Protei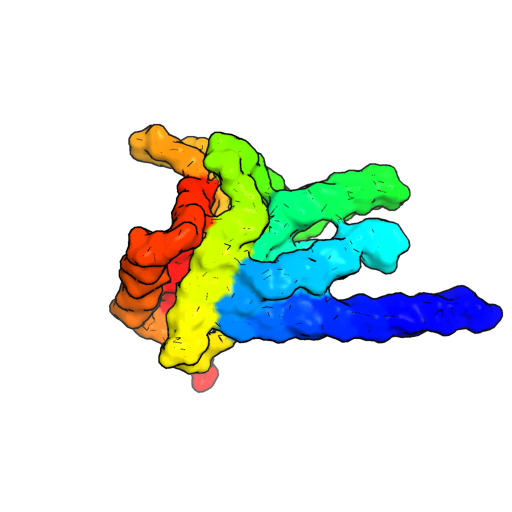n AF-A0A9Q7UXG2-F1 (afdb_monomer_lite)

Secondary structure (DSSP, 8-state):
-HHHHHHHHHHHHHHHHHHHHHHHHHHT-HHHHHHHHHHHT-TTT--STTTTHHHHTT-HHHHHHHHHHHHHHH------TTHHHHHHHHHHHHHHT--HHHHHHHHHHHHHHHHHTT----STTPEEEEESS-TTS---EEEEEEEESS-HHHHHHHHHHHHHHHHHSSS---TTEEEEEEE------

Organism: NCBI:txid164546

pLDDT: mean 85.29, std 15.52, range [35.12, 98.38]

Foldseek 3Di:
DVVVVVVVVLVVVLVVLLVVLQVCLQLQVLLVSVVSVLVNLPVVRHLLPCLLSCVSRLVLLSSLVSVVVNCVPVVDPDDPPCNVLSVLLVVLCVQQVHHSNLVNVLSSLLSVLCVVVVGTQNSPDWDKAWACQDPVRDRTAIETEGEDQDDQVVQVVSLVSSVVPSVPDPRPNRPRYDYGYDHDPPPPD

Sequence (189 aa):
MYYVRNIERLNEWETHVMTLCTVLINFGKFSESLEPFTRLIDPTRTLGSHLSVGVANGGYKRYVAALDQCQKAMAMDIHPVNEGQIRAVADIMDANGDTDEDIARAMDFAGDILREHGYLYLGVQHKVNPVREPVDGGHPYFGMRIAVAVSEDEAFEMTCDYAERLAQSKVKIPSSLVLSFEPGSVHAE

Structure (mmCIF, N/CA/C/O backbone):
data_AF-A0A9Q7UXG2-F1
#
_entry.id   AF-A0A9Q7UXG2-F1
#
loop_
_atom_site.group_PDB
_atom_site.id
_atom_site.type_symbol
_atom_site.label_atom_id
_atom_site.label_alt_id
_atom_site.label_comp_id
_atom_site.label_asym_id
_atom_site.label_entity_id
_atom_site.label_seq_id
_atom_site.pdbx_PDB_ins_code
_atom_site.Cartn_x
_atom_site.Cartn_y
_atom_site.Cartn_z
_atom_site.occupancy
_atom_site.B_iso_or_equiv
_atom_site.auth_seq_id
_atom_site.auth_comp_id
_atom_site.auth_asym_id
_atom_site.auth_atom_id
_atom_site.pdbx_PDB_model_num
ATOM 1 N N . MET A 1 1 ? 10.284 -22.475 -35.989 1.00 45.22 1 MET A N 1
ATOM 2 C CA . MET A 1 1 ? 9.356 -22.987 -34.951 1.00 45.22 1 MET A CA 1
ATOM 3 C C . MET A 1 1 ? 9.945 -22.955 -33.521 1.00 45.22 1 MET A C 1
ATOM 5 O O . MET A 1 1 ? 9.377 -23.567 -32.633 1.00 45.22 1 MET A O 1
ATOM 9 N N . TYR A 1 2 ? 11.040 -22.218 -33.260 1.00 37.72 2 TYR A N 1
ATOM 10 C CA . TYR A 1 2 ? 11.572 -21.991 -31.898 1.00 37.72 2 TYR A CA 1
ATOM 11 C C . TYR A 1 2 ? 10.975 -20.744 -31.219 1.00 37.72 2 TYR A C 1
ATOM 13 O O . TYR A 1 2 ? 10.788 -20.734 -30.009 1.00 37.72 2 TYR A O 1
ATOM 21 N N . TYR A 1 3 ? 10.610 -19.723 -32.002 1.00 37.66 3 TYR A N 1
ATOM 22 C CA . TYR A 1 3 ? 10.021 -18.480 -31.491 1.00 37.66 3 TYR A CA 1
ATOM 23 C C . TYR A 1 3 ? 8.628 -18.670 -30.868 1.00 37.66 3 TYR A C 1
ATOM 25 O O . TYR A 1 3 ? 8.361 -18.107 -29.816 1.00 37.66 3 TYR A O 1
ATOM 33 N N . VAL A 1 4 ? 7.771 -19.511 -31.458 1.00 41.22 4 VAL A N 1
ATOM 34 C CA . VAL A 1 4 ? 6.394 -19.734 -30.969 1.00 41.22 4 VAL A CA 1
ATOM 35 C C . VAL A 1 4 ? 6.385 -20.466 -29.621 1.00 41.22 4 VAL A C 1
ATOM 37 O O . VAL A 1 4 ? 5.732 -20.013 -28.692 1.00 41.22 4 VAL A O 1
ATOM 40 N N . ARG A 1 5 ? 7.214 -21.510 -29.462 1.00 36.03 5 ARG A N 1
ATOM 41 C CA . ARG A 1 5 ? 7.352 -22.232 -28.182 1.00 36.03 5 ARG A CA 1
ATOM 42 C C . ARG A 1 5 ? 7.918 -21.364 -27.056 1.00 36.03 5 ARG A C 1
ATOM 44 O O . ARG A 1 5 ? 7.575 -21.576 -25.900 1.00 36.03 5 ARG A O 1
ATOM 51 N N . ASN A 1 6 ? 8.793 -20.407 -27.375 1.00 48.19 6 ASN A N 1
ATOM 52 C CA . ASN A 1 6 ? 9.311 -19.471 -26.376 1.00 48.19 6 ASN A CA 1
ATOM 53 C C . ASN A 1 6 ? 8.240 -18.469 -25.929 1.00 48.19 6 ASN A C 1
ATOM 55 O O . ASN A 1 6 ? 8.169 -18.191 -24.740 1.00 48.19 6 ASN A O 1
ATOM 59 N N . ILE A 1 7 ? 7.394 -17.981 -26.841 1.00 54.97 7 ILE A N 1
ATOM 60 C CA . ILE A 1 7 ? 6.270 -17.091 -26.503 1.00 54.97 7 ILE A CA 1
ATOM 61 C C . ILE A 1 7 ? 5.231 -17.832 -25.648 1.00 54.97 7 ILE A C 1
ATOM 63 O O . ILE A 1 7 ? 4.813 -17.319 -24.618 1.00 54.97 7 ILE A O 1
ATOM 67 N N . GLU A 1 8 ? 4.876 -19.068 -26.005 1.00 53.91 8 GLU A N 1
ATOM 68 C CA . GLU A 1 8 ? 3.944 -19.893 -25.219 1.00 53.91 8 GLU A CA 1
ATOM 69 C C . GLU A 1 8 ? 4.480 -20.193 -23.807 1.00 53.91 8 GLU A C 1
ATOM 71 O O . GLU A 1 8 ? 3.749 -20.074 -22.827 1.00 53.91 8 GLU A O 1
ATOM 76 N N . ARG A 1 9 ? 5.778 -20.503 -23.670 1.00 55.88 9 ARG A N 1
ATOM 77 C CA . ARG A 1 9 ? 6.398 -20.775 -22.362 1.00 55.88 9 ARG A CA 1
ATOM 78 C C . ARG A 1 9 ? 6.575 -19.520 -21.503 1.00 55.88 9 ARG A C 1
ATOM 80 O O . ARG A 1 9 ? 6.511 -19.614 -20.278 1.00 55.88 9 ARG A O 1
ATOM 87 N N . LEU A 1 10 ? 6.833 -18.366 -22.126 1.00 57.94 10 LEU A N 1
ATOM 88 C CA . LEU A 1 10 ? 6.844 -17.072 -21.437 1.00 57.94 10 LEU A CA 1
ATOM 89 C C . LEU A 1 10 ? 5.442 -16.754 -20.905 1.00 57.94 10 LEU A C 1
ATOM 91 O O . LEU A 1 10 ? 5.317 -16.468 -19.719 1.00 57.94 10 LEU A O 1
ATOM 95 N N . ASN A 1 11 ? 4.397 -16.980 -21.709 1.00 68.69 11 ASN A N 1
ATOM 96 C CA . ASN A 1 11 ? 3.006 -16.799 -21.289 1.00 68.69 11 ASN A CA 1
ATOM 97 C C . ASN A 1 11 ? 2.611 -17.706 -20.107 1.00 68.69 11 ASN A C 1
ATOM 99 O O . ASN A 1 11 ? 1.967 -17.241 -19.168 1.00 68.69 11 ASN A O 1
ATOM 103 N N . GLU A 1 12 ? 2.995 -18.989 -20.104 1.00 79.00 12 GLU A N 1
ATOM 104 C CA . GLU A 1 12 ? 2.696 -19.898 -18.981 1.00 79.00 12 GLU A CA 1
ATOM 105 C C . GLU A 1 12 ? 3.427 -19.495 -17.694 1.00 79.00 12 GLU A C 1
ATOM 107 O O . GLU A 1 12 ? 2.847 -19.516 -16.608 1.00 79.00 12 GLU A O 1
ATOM 112 N N . TRP A 1 13 ? 4.707 -19.126 -17.789 1.00 82.94 13 TRP A N 1
ATOM 113 C CA . TRP A 1 13 ? 5.474 -18.675 -16.629 1.00 82.94 13 TRP A CA 1
ATOM 114 C C . TRP A 1 13 ? 4.910 -17.371 -16.051 1.00 82.94 13 TRP A C 1
ATOM 116 O O . TRP A 1 13 ? 4.683 -17.300 -14.843 1.00 82.94 13 TRP A O 1
ATOM 126 N N . GLU A 1 14 ? 4.635 -16.376 -16.897 1.00 82.12 14 GLU A N 1
ATOM 127 C CA . GLU A 1 14 ? 4.015 -15.107 -16.495 1.00 82.12 14 GLU A CA 1
ATOM 128 C C . GLU A 1 14 ? 2.667 -15.347 -15.821 1.00 82.12 14 GLU A C 1
ATOM 130 O O . GLU A 1 14 ? 2.420 -14.819 -14.739 1.00 82.12 14 GLU A O 1
ATOM 135 N N . THR A 1 15 ? 1.839 -16.224 -16.396 1.00 83.44 15 THR A N 1
ATOM 136 C CA . THR A 1 15 ? 0.543 -16.602 -15.820 1.00 83.44 15 THR A CA 1
ATOM 137 C C . THR A 1 15 ? 0.700 -17.198 -14.422 1.00 83.44 15 THR A C 1
ATOM 139 O O . THR A 1 15 ? -0.023 -16.805 -13.505 1.00 83.44 15 THR A O 1
ATOM 142 N N . HIS A 1 16 ? 1.663 -18.101 -14.209 1.00 87.94 16 HIS A N 1
ATOM 143 C CA . HIS A 1 16 ? 1.901 -18.689 -12.888 1.00 87.94 16 HIS A CA 1
ATOM 144 C C . HIS A 1 16 ? 2.404 -17.668 -11.864 1.00 87.94 16 HIS A C 1
ATOM 146 O O . HIS A 1 16 ? 1.930 -17.662 -10.728 1.00 87.94 16 HIS A O 1
ATOM 152 N N . VAL A 1 17 ? 3.348 -16.799 -12.240 1.00 89.44 17 VAL A N 1
ATOM 153 C CA . VAL A 1 17 ? 3.878 -15.781 -11.318 1.00 89.44 17 VAL A CA 1
ATOM 154 C C . VAL A 1 17 ? 2.811 -14.733 -10.999 1.00 89.44 17 VAL A C 1
ATOM 156 O O . VAL A 1 17 ? 2.684 -14.333 -9.844 1.00 89.44 17 VAL A O 1
ATOM 159 N N . MET A 1 18 ? 2.000 -14.345 -11.984 1.00 88.06 18 MET A N 1
ATOM 160 C CA . MET A 1 18 ? 0.858 -13.450 -11.804 1.00 88.06 18 MET A CA 1
ATOM 161 C C . MET A 1 18 ? -0.159 -14.061 -10.854 1.00 88.06 18 MET A C 1
ATOM 163 O O . MET A 1 18 ? -0.530 -13.422 -9.879 1.00 88.06 18 MET A O 1
ATOM 167 N N . THR A 1 19 ? -0.531 -15.321 -11.081 1.00 90.19 19 THR A N 1
ATOM 168 C CA . THR A 1 19 ? -1.460 -16.048 -10.210 1.00 90.19 19 THR A CA 1
ATOM 169 C C . THR A 1 19 ? -0.934 -16.101 -8.781 1.00 90.19 19 THR A C 1
ATOM 171 O O . THR A 1 19 ? -1.676 -15.791 -7.856 1.00 90.19 19 THR A O 1
ATOM 174 N N . LEU A 1 20 ? 0.348 -16.424 -8.580 1.00 93.12 20 LEU A N 1
ATOM 175 C CA . LEU A 1 20 ? 0.958 -16.423 -7.250 1.00 93.12 20 LEU A CA 1
ATOM 176 C C . LEU A 1 20 ? 0.895 -15.035 -6.598 1.00 93.12 20 LEU A C 1
ATOM 178 O O . LEU A 1 20 ? 0.485 -14.923 -5.446 1.00 93.12 20 LEU A O 1
ATOM 182 N N . CYS A 1 21 ? 1.267 -13.986 -7.336 1.00 91.94 21 CYS A N 1
ATOM 183 C CA . CYS A 1 21 ? 1.229 -12.610 -6.849 1.00 91.94 21 CYS A CA 1
ATOM 184 C C . CYS A 1 21 ? -0.192 -12.203 -6.433 1.00 91.94 21 CYS A C 1
ATOM 186 O O . CYS A 1 21 ? -0.409 -11.763 -5.308 1.00 91.94 21 CYS A O 1
ATOM 188 N N . THR A 1 22 ? -1.175 -12.430 -7.307 1.00 90.44 22 THR A N 1
ATOM 189 C CA . THR A 1 22 ? -2.587 -12.134 -7.053 1.00 90.44 22 THR A CA 1
ATOM 190 C C . THR A 1 22 ? -3.136 -12.942 -5.884 1.00 90.44 22 THR A C 1
ATOM 192 O O . THR A 1 22 ? -3.862 -12.396 -5.066 1.00 90.44 22 THR A O 1
ATOM 195 N N . VAL A 1 23 ? -2.783 -14.222 -5.756 1.00 92.94 23 VAL A N 1
ATOM 196 C CA . VAL A 1 23 ? -3.219 -15.054 -4.627 1.00 92.94 23 VAL A CA 1
ATOM 197 C C . VAL A 1 23 ? -2.662 -14.514 -3.313 1.00 92.94 23 VAL A C 1
ATOM 199 O O . VAL A 1 23 ? -3.424 -14.353 -2.365 1.00 92.94 23 VAL A O 1
ATOM 202 N N . LEU A 1 24 ? -1.371 -14.179 -3.254 1.00 95.75 24 LEU A N 1
ATOM 203 C CA . LEU A 1 24 ? -0.764 -13.588 -2.058 1.00 95.75 24 LEU A CA 1
ATOM 204 C C . LEU A 1 24 ? -1.436 -12.260 -1.689 1.00 95.75 24 LEU A C 1
ATOM 206 O O . LEU A 1 24 ? -1.812 -12.071 -0.535 1.00 95.75 24 LEU A O 1
ATOM 210 N N . ILE A 1 25 ? -1.670 -11.389 -2.673 1.00 93.38 25 ILE A N 1
ATOM 211 C CA . ILE A 1 25 ? -2.406 -10.130 -2.490 1.00 93.38 25 ILE A CA 1
ATOM 212 C C . ILE A 1 25 ? -3.817 -10.392 -1.963 1.00 93.38 25 ILE A C 1
ATOM 214 O O . ILE A 1 25 ? -4.213 -9.785 -0.973 1.00 93.38 25 ILE A O 1
ATOM 218 N N . ASN A 1 26 ? -4.547 -11.338 -2.556 1.00 92.88 26 ASN A N 1
ATOM 219 C CA . ASN A 1 26 ? -5.912 -11.665 -2.149 1.00 92.88 26 ASN A CA 1
ATOM 220 C C . ASN A 1 26 ? -5.988 -12.205 -0.730 1.00 92.88 26 ASN A C 1
ATOM 222 O O . ASN A 1 26 ? -6.921 -11.890 0.009 1.00 92.88 26 ASN A O 1
ATOM 226 N N . PHE A 1 27 ? -4.987 -12.987 -0.338 1.00 94.88 27 PHE A N 1
ATOM 227 C CA . PHE A 1 27 ? -4.864 -13.434 1.032 1.00 94.88 27 PHE A CA 1
ATOM 228 C C . PHE A 1 27 ? -4.412 -12.328 1.975 1.00 94.88 27 PHE A C 1
ATOM 230 O O . PHE A 1 27 ? -4.491 -12.577 3.163 1.00 94.88 27 PHE A O 1
ATOM 237 N N . GLY A 1 28 ? -3.979 -11.150 1.513 1.00 94.25 28 GLY A N 1
ATOM 238 C CA . GLY A 1 28 ? -3.452 -10.059 2.340 1.00 94.25 28 GLY A C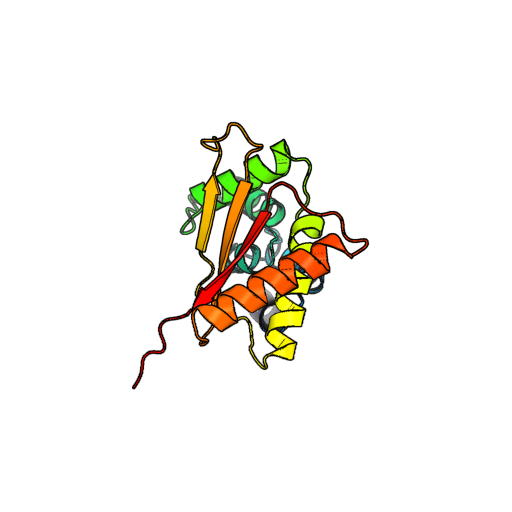A 1
ATOM 239 C C . GLY A 1 28 ? -2.002 -10.282 2.786 1.00 94.25 28 GLY A C 1
ATOM 240 O O . GLY A 1 28 ? -1.626 -9.897 3.891 1.00 94.25 28 GLY A O 1
ATOM 241 N N . LYS A 1 29 ? -1.217 -11.021 1.998 1.00 96.81 29 LYS A N 1
ATOM 242 C CA . LYS A 1 29 ? 0.220 -11.274 2.190 1.00 96.81 29 LYS A CA 1
ATOM 243 C C . LYS A 1 29 ? 1.006 -10.357 1.256 1.00 96.81 29 LYS A C 1
ATOM 245 O O . LYS A 1 29 ? 1.597 -10.790 0.265 1.00 96.81 29 LYS A O 1
ATOM 250 N N . PHE A 1 30 ? 0.931 -9.062 1.531 1.00 96.00 30 PHE A N 1
ATOM 251 C CA . PHE A 1 30 ? 1.415 -8.014 0.642 1.00 96.00 30 PHE A CA 1
ATOM 252 C C . PHE A 1 30 ? 2.937 -8.035 0.535 1.00 96.00 30 PHE A C 1
ATOM 254 O O . PHE A 1 30 ? 3.454 -8.020 -0.584 1.00 96.00 30 PHE A O 1
ATOM 261 N N . SER A 1 31 ? 3.657 -8.170 1.654 1.00 97.44 31 SER A N 1
ATOM 262 C CA . SER A 1 31 ? 5.126 -8.225 1.619 1.00 97.44 31 SER A CA 1
ATOM 263 C C . SER A 1 31 ? 5.648 -9.442 0.852 1.00 97.44 31 SER A C 1
ATOM 265 O O . SER A 1 31 ? 6.552 -9.310 0.027 1.00 97.44 31 SER A O 1
ATOM 267 N N . GLU A 1 32 ? 5.029 -10.611 1.035 1.00 97.38 32 GLU A N 1
ATOM 268 C CA . GLU A 1 32 ? 5.372 -11.835 0.299 1.00 97.38 32 GLU A CA 1
ATOM 269 C C . GLU A 1 32 ? 5.099 -11.700 -1.208 1.00 97.38 32 GLU A C 1
ATOM 271 O O . GLU A 1 32 ? 5.797 -12.303 -2.025 1.00 97.38 32 GLU A O 1
ATOM 276 N N . SER A 1 33 ? 4.116 -10.884 -1.600 1.00 95.56 33 SER A N 1
ATOM 277 C CA . SER A 1 33 ? 3.776 -10.660 -3.008 1.00 95.56 33 SER A CA 1
ATOM 278 C C . SER A 1 33 ? 4.754 -9.736 -3.755 1.00 95.56 33 SER A C 1
ATOM 280 O O . SER A 1 33 ? 4.756 -9.726 -4.988 1.00 95.56 33 SER A O 1
ATOM 282 N N . LEU A 1 34 ? 5.624 -8.994 -3.052 1.00 94.94 34 LEU A N 1
ATOM 283 C CA . LEU A 1 34 ? 6.598 -8.093 -3.686 1.00 94.94 34 LEU A CA 1
ATOM 284 C C . LEU A 1 34 ? 7.622 -8.834 -4.553 1.00 94.94 34 LEU A C 1
ATOM 286 O O . LEU A 1 34 ? 8.028 -8.334 -5.604 1.00 94.94 34 LEU A O 1
ATOM 290 N N . GLU A 1 35 ? 8.035 -10.030 -4.140 1.00 94.00 35 GLU A N 1
ATOM 291 C CA . GLU A 1 35 ? 8.999 -10.844 -4.885 1.00 94.00 35 GLU A CA 1
ATOM 292 C C . GLU A 1 35 ? 8.436 -11.334 -6.235 1.00 94.00 35 GLU A C 1
ATOM 294 O O . GLU A 1 35 ? 9.028 -11.032 -7.278 1.00 94.00 35 GLU A O 1
ATOM 299 N N . PRO A 1 36 ? 7.280 -12.033 -6.295 1.00 91.75 36 PRO A N 1
ATOM 300 C CA . PRO A 1 36 ? 6.684 -12.389 -7.578 1.00 91.75 36 PRO A CA 1
ATOM 301 C C . PRO A 1 36 ? 6.307 -11.150 -8.399 1.00 91.75 36 PRO A C 1
ATOM 303 O O . PRO A 1 36 ? 6.488 -11.174 -9.614 1.00 91.75 36 PRO A O 1
ATOM 306 N N . PHE A 1 37 ? 5.887 -10.045 -7.772 1.00 90.75 37 PHE A N 1
ATOM 307 C CA . PHE A 1 37 ? 5.656 -8.783 -8.480 1.00 90.75 37 PHE A CA 1
ATOM 308 C C . PHE A 1 37 ? 6.918 -8.242 -9.160 1.00 90.75 37 PHE A C 1
ATOM 310 O O . PHE A 1 37 ? 6.878 -7.911 -10.341 1.00 90.75 37 PHE A O 1
ATOM 317 N N . THR A 1 38 ? 8.059 -8.231 -8.468 1.00 90.19 38 THR A N 1
ATOM 318 C CA . THR A 1 38 ? 9.344 -7.788 -9.036 1.00 90.19 38 THR A CA 1
ATOM 319 C C . THR A 1 38 ? 9.707 -8.591 -10.287 1.00 90.19 38 THR A C 1
ATOM 321 O O . THR A 1 38 ? 10.203 -8.043 -11.269 1.00 90.19 38 THR A O 1
ATOM 324 N N . ARG A 1 39 ? 9.408 -9.894 -10.288 1.00 87.38 39 ARG A N 1
ATOM 325 C CA . ARG A 1 39 ? 9.626 -10.764 -11.450 1.00 87.38 39 ARG A CA 1
ATOM 326 C C . ARG A 1 39 ? 8.663 -10.463 -12.603 1.00 87.38 39 ARG A C 1
ATOM 328 O O . ARG A 1 39 ? 9.061 -10.623 -13.752 1.00 87.38 39 ARG A O 1
ATOM 335 N N . LEU A 1 40 ? 7.430 -10.048 -12.306 1.00 83.94 40 LEU A N 1
ATOM 336 C CA . LEU A 1 40 ? 6.397 -9.714 -13.299 1.00 83.94 40 LEU A CA 1
ATOM 337 C C . LEU A 1 40 ? 6.614 -8.384 -14.004 1.00 83.94 40 LEU A C 1
ATOM 339 O O . LEU A 1 40 ? 6.044 -8.185 -15.066 1.00 83.94 40 LEU A O 1
ATOM 343 N N . ILE A 1 41 ? 7.377 -7.471 -13.413 1.00 81.19 41 ILE A N 1
ATOM 344 C CA . ILE A 1 41 ? 7.613 -6.137 -13.978 1.00 81.19 41 ILE A CA 1
ATOM 345 C C . ILE A 1 41 ? 8.986 -6.001 -14.632 1.00 81.19 41 ILE A C 1
ATOM 347 O O . ILE A 1 41 ? 9.375 -4.900 -15.004 1.00 81.19 41 ILE A O 1
ATOM 351 N N . ASP A 1 42 ? 9.727 -7.104 -14.763 1.00 79.19 42 ASP A N 1
ATOM 352 C CA . ASP A 1 42 ? 11.005 -7.130 -15.465 1.00 79.19 42 ASP A CA 1
ATOM 353 C C . ASP A 1 42 ? 10.766 -6.810 -16.956 1.00 79.19 42 ASP A C 1
ATOM 355 O O . ASP A 1 42 ? 10.182 -7.636 -17.675 1.00 79.19 42 ASP A O 1
ATOM 359 N N . PRO A 1 43 ? 11.209 -5.638 -17.452 1.00 69.69 43 PRO A N 1
ATOM 360 C CA . PRO A 1 43 ? 10.959 -5.213 -18.828 1.00 69.69 43 PRO A CA 1
ATOM 361 C C . PRO A 1 43 ? 11.777 -6.016 -19.844 1.00 69.69 43 PRO A C 1
ATOM 363 O O . PRO A 1 43 ? 11.536 -5.927 -21.045 1.00 69.69 43 PRO A O 1
ATOM 366 N N . THR A 1 44 ? 12.749 -6.816 -19.389 1.00 70.56 44 THR A N 1
ATOM 367 C CA . THR A 1 44 ? 13.462 -7.763 -20.256 1.00 70.56 44 THR A CA 1
ATOM 368 C C . THR A 1 44 ? 12.630 -9.008 -20.562 1.00 70.56 44 THR A C 1
ATOM 370 O O . THR A 1 44 ? 13.000 -9.794 -21.437 1.00 70.56 44 THR A O 1
ATOM 373 N N . ARG A 1 45 ? 11.517 -9.202 -19.842 1.00 67.50 45 ARG A N 1
ATOM 374 C CA . ARG A 1 45 ? 10.674 -10.401 -19.913 1.00 67.50 45 ARG A CA 1
ATOM 375 C C . ARG A 1 45 ? 9.226 -10.096 -20.262 1.00 67.50 45 ARG A C 1
ATOM 377 O O . ARG A 1 45 ? 8.644 -10.875 -21.000 1.00 67.50 45 ARG A O 1
ATOM 384 N N . THR A 1 46 ? 8.685 -8.980 -19.777 1.00 65.94 46 THR A N 1
ATOM 385 C CA . THR A 1 46 ? 7.254 -8.650 -19.857 1.00 65.94 46 THR A CA 1
ATOM 386 C C . THR A 1 46 ? 7.023 -7.269 -20.480 1.00 65.94 46 THR A C 1
ATOM 388 O O . THR A 1 46 ? 7.886 -6.394 -20.425 1.00 65.94 46 THR A O 1
ATOM 391 N N . LEU A 1 47 ? 5.835 -7.046 -21.056 1.00 59.62 47 LEU A N 1
ATOM 392 C CA . LEU A 1 47 ? 5.447 -5.777 -21.700 1.00 59.62 47 LEU A CA 1
ATOM 393 C C . LEU A 1 47 ? 4.732 -4.786 -20.755 1.00 59.62 47 LEU A C 1
ATOM 395 O O . LEU A 1 47 ? 4.021 -3.896 -21.215 1.00 59.62 47 LEU A O 1
ATOM 399 N N . GLY A 1 48 ? 4.875 -4.935 -19.434 1.00 62.78 48 GLY A N 1
ATOM 400 C CA . GLY A 1 48 ? 4.248 -4.029 -18.460 1.00 62.78 48 GLY A CA 1
ATOM 401 C C . GLY A 1 48 ? 2.729 -4.207 -18.278 1.00 62.78 48 GLY A C 1
ATOM 402 O O . GLY A 1 48 ? 2.093 -3.408 -17.594 1.00 62.78 48 GLY A O 1
ATOM 403 N N . SER A 1 49 ? 2.133 -5.276 -18.818 1.00 65.88 49 SER A N 1
ATOM 404 C CA . SER A 1 49 ? 0.696 -5.600 -18.700 1.00 65.88 49 SER A CA 1
ATOM 405 C C . SER A 1 49 ? 0.208 -5.840 -17.265 1.00 65.88 49 SER A C 1
ATOM 407 O O . SER A 1 49 ? -0.996 -5.856 -17.022 1.00 65.88 49 SER A O 1
ATOM 409 N N . HIS A 1 50 ? 1.126 -6.016 -16.311 1.00 73.06 50 HIS A N 1
ATOM 410 C CA . HIS A 1 50 ? 0.828 -6.343 -14.912 1.00 73.06 50 HIS A CA 1
ATOM 411 C C . HIS A 1 50 ? 1.275 -5.263 -13.930 1.00 73.06 50 HIS A C 1
ATOM 413 O O . HIS A 1 50 ? 1.272 -5.495 -12.722 1.00 73.06 50 HIS A O 1
ATOM 419 N N . LEU A 1 51 ? 1.636 -4.075 -14.427 1.00 71.38 51 LEU A N 1
ATOM 420 C CA . LEU A 1 51 ? 2.065 -2.969 -13.577 1.00 71.38 51 LEU A CA 1
ATOM 421 C C . LEU A 1 51 ? 1.002 -2.642 -12.517 1.00 71.38 51 LEU A C 1
ATOM 423 O O . LEU A 1 51 ? 1.347 -2.484 -11.353 1.00 71.38 51 LEU A O 1
ATOM 427 N N . SER A 1 52 ? -0.293 -2.659 -12.855 1.00 72.38 52 SER A N 1
ATOM 428 C CA . SER A 1 52 ? -1.386 -2.352 -11.912 1.00 72.38 52 SER A CA 1
ATOM 429 C C . SER A 1 52 ? -1.404 -3.214 -10.639 1.00 72.38 52 SER A C 1
ATOM 431 O O . SER A 1 52 ? -1.944 -2.781 -9.624 1.00 72.38 52 SER A O 1
ATOM 433 N N . VAL A 1 53 ? -0.777 -4.397 -10.654 1.00 78.50 53 VAL A N 1
ATOM 434 C CA . VAL A 1 53 ? -0.634 -5.275 -9.479 1.00 78.50 53 VAL A CA 1
ATOM 435 C C . VAL A 1 53 ? 0.257 -4.645 -8.398 1.00 78.50 53 VAL A C 1
ATOM 437 O O . VAL A 1 53 ? 0.038 -4.882 -7.213 1.00 78.50 53 VAL A O 1
ATOM 440 N N . GLY A 1 54 ? 1.209 -3.790 -8.781 1.00 78.94 54 GLY A N 1
ATOM 441 C CA . GLY A 1 54 ? 2.124 -3.117 -7.852 1.00 78.94 54 GLY A CA 1
ATOM 442 C C . GLY A 1 54 ? 1.444 -2.140 -6.906 1.00 78.94 54 GLY A C 1
ATOM 443 O O . GLY A 1 54 ? 1.894 -1.922 -5.788 1.00 78.94 54 GLY A O 1
ATOM 444 N N . VAL A 1 55 ? 0.325 -1.564 -7.333 1.00 82.38 55 VAL A N 1
ATOM 445 C CA . VAL A 1 55 ? -0.450 -0.651 -6.487 1.00 82.38 55 VAL A CA 1
ATOM 446 C C . VAL A 1 55 ? -1.141 -1.435 -5.366 1.00 82.38 55 VAL A C 1
ATOM 448 O O . VAL A 1 55 ? -1.167 -1.003 -4.216 1.00 82.38 55 VAL A O 1
ATOM 451 N N . ALA A 1 56 ? -1.625 -2.637 -5.686 1.00 87.50 56 ALA A N 1
ATOM 452 C CA . ALA A 1 56 ? -2.345 -3.506 -4.763 1.00 87.50 56 ALA A CA 1
ATOM 453 C C . ALA A 1 56 ? -1.455 -4.129 -3.670 1.00 87.50 56 ALA A C 1
ATOM 455 O O . ALA A 1 56 ? -1.982 -4.566 -2.651 1.00 87.50 56 ALA A O 1
ATOM 456 N N . ASN A 1 57 ? -0.129 -4.170 -3.854 1.00 89.56 57 ASN A N 1
ATOM 457 C CA . ASN A 1 57 ? 0.811 -4.723 -2.873 1.00 89.56 57 ASN A CA 1
ATOM 458 C C . ASN A 1 57 ? 1.784 -3.724 -2.240 1.00 89.56 57 ASN A C 1
ATOM 460 O O . ASN A 1 57 ? 2.683 -4.137 -1.509 1.00 89.56 57 ASN A O 1
ATOM 464 N N . GLY A 1 58 ? 1.625 -2.430 -2.517 1.00 91.94 58 GLY A N 1
ATOM 465 C CA . GLY A 1 58 ? 2.516 -1.395 -1.993 1.00 91.94 58 GLY A CA 1
ATOM 466 C C . GLY A 1 58 ? 3.848 -1.253 -2.740 1.00 91.94 58 GLY A C 1
ATOM 467 O O . GLY A 1 58 ? 4.708 -0.495 -2.300 1.00 91.94 58 GLY A O 1
ATOM 468 N N . GLY A 1 59 ? 4.030 -1.932 -3.877 1.00 93.75 59 GLY A N 1
ATOM 469 C CA . GLY A 1 59 ? 5.211 -1.867 -4.742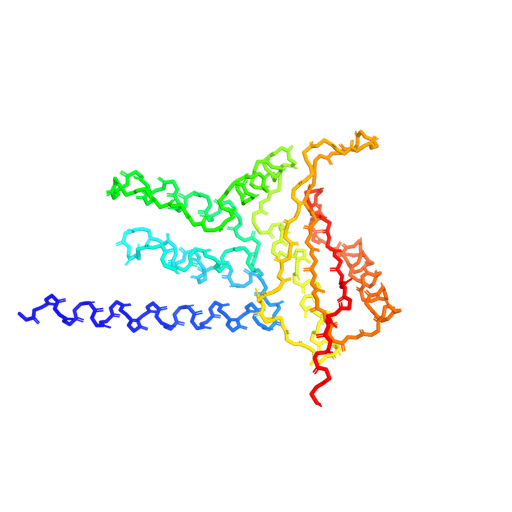 1.00 93.75 59 GLY A CA 1
ATOM 470 C C . GLY A 1 59 ? 5.286 -0.614 -5.625 1.00 93.75 59 GLY A C 1
ATOM 471 O O . GLY A 1 59 ? 5.559 -0.726 -6.823 1.00 93.75 59 GLY A O 1
ATOM 472 N N . TYR A 1 60 ? 5.016 0.572 -5.074 1.00 93.75 60 TYR A N 1
ATOM 473 C CA . TYR A 1 60 ? 4.906 1.825 -5.834 1.00 93.75 60 TYR A CA 1
ATOM 474 C C . TYR A 1 60 ? 6.220 2.252 -6.492 1.00 93.75 60 TYR A C 1
ATOM 476 O O . TYR A 1 60 ? 6.229 2.656 -7.656 1.00 93.75 60 TYR A O 1
ATOM 484 N N . LYS A 1 61 ? 7.353 2.155 -5.791 1.00 94.75 61 LYS A N 1
ATOM 485 C CA . LYS A 1 61 ? 8.647 2.583 -6.342 1.00 94.75 61 LYS A CA 1
ATOM 486 C C . LYS A 1 61 ? 9.117 1.613 -7.418 1.00 94.75 61 LYS A C 1
ATOM 488 O O . LYS A 1 61 ? 9.562 2.044 -8.482 1.00 94.75 61 LYS A O 1
ATOM 493 N N . ARG A 1 62 ? 8.950 0.307 -7.186 1.00 92.56 62 ARG A N 1
ATOM 494 C CA . ARG A 1 62 ? 9.148 -0.739 -8.203 1.00 92.56 62 ARG A CA 1
ATOM 495 C C . ARG A 1 62 ? 8.293 -0.510 -9.447 1.00 92.56 62 ARG A C 1
ATOM 497 O O . ARG A 1 62 ? 8.818 -0.597 -10.555 1.00 92.56 62 ARG A O 1
ATOM 504 N N . TYR A 1 63 ? 7.016 -0.171 -9.272 1.00 89.56 63 TYR A N 1
ATOM 505 C CA . TYR A 1 63 ? 6.117 0.185 -10.369 1.00 89.56 63 TYR A CA 1
ATOM 506 C C . TYR A 1 63 ? 6.682 1.338 -11.202 1.00 89.56 63 TYR A C 1
ATOM 508 O O . TYR A 1 63 ? 6.803 1.218 -12.420 1.00 89.56 63 TYR A O 1
ATOM 516 N N . VAL A 1 64 ? 7.043 2.450 -10.550 1.00 90.56 64 VAL A N 1
ATOM 517 C CA . VAL A 1 64 ? 7.546 3.652 -11.232 1.00 90.56 64 VAL A CA 1
ATOM 518 C C . VAL A 1 64 ? 8.845 3.347 -11.975 1.00 90.56 64 VAL A C 1
ATOM 520 O O . VAL A 1 64 ? 8.985 3.710 -13.142 1.00 90.56 64 VAL A O 1
ATOM 523 N N . ALA A 1 65 ? 9.761 2.606 -11.347 1.00 90.31 65 ALA A N 1
ATOM 524 C CA . ALA A 1 65 ? 11.012 2.201 -11.975 1.00 90.31 65 ALA A CA 1
ATOM 525 C C . ALA A 1 65 ? 10.787 1.322 -13.218 1.00 90.31 65 ALA A C 1
ATOM 527 O O . ALA A 1 65 ? 11.441 1.529 -14.242 1.00 90.31 65 ALA A O 1
ATOM 528 N N . ALA A 1 66 ? 9.857 0.365 -13.154 1.00 85.81 66 ALA A N 1
ATOM 529 C CA . ALA A 1 66 ? 9.521 -0.484 -14.293 1.00 85.81 66 ALA A CA 1
ATOM 530 C C . ALA A 1 66 ? 8.847 0.307 -15.424 1.00 85.81 66 ALA A C 1
ATOM 532 O O . ALA A 1 66 ? 9.172 0.095 -16.594 1.00 85.81 66 ALA A O 1
ATOM 533 N N . LEU A 1 67 ? 7.970 1.261 -15.093 1.00 84.38 67 LEU A N 1
ATOM 534 C CA . LEU A 1 67 ? 7.346 2.148 -16.074 1.00 84.38 67 LEU A CA 1
ATOM 535 C C . LEU A 1 67 ? 8.392 3.000 -16.809 1.00 84.38 67 LEU A C 1
ATOM 537 O O . LEU A 1 67 ? 8.406 3.018 -18.041 1.00 84.38 67 LEU A O 1
ATOM 541 N N . ASP A 1 68 ? 9.314 3.627 -16.074 1.00 86.19 68 ASP A N 1
ATOM 542 C CA . ASP A 1 68 ? 10.404 4.424 -16.651 1.00 86.19 68 ASP A CA 1
ATOM 543 C C . ASP A 1 68 ? 11.300 3.586 -17.574 1.00 86.19 68 ASP A C 1
ATOM 545 O O . ASP A 1 68 ? 11.767 4.064 -18.612 1.00 86.19 68 ASP A O 1
ATOM 549 N N . GLN A 1 69 ? 11.559 2.326 -17.211 1.00 83.50 69 GLN A N 1
ATOM 550 C CA . GLN A 1 69 ? 12.329 1.406 -18.048 1.00 83.50 69 GLN A CA 1
ATOM 551 C C . GLN A 1 69 ? 11.568 1.020 -19.321 1.00 83.50 69 GLN A C 1
ATOM 553 O O . GLN A 1 69 ? 12.167 1.029 -20.397 1.00 83.50 69 GLN A O 1
ATOM 558 N N . CYS A 1 70 ? 10.264 0.738 -19.233 1.00 78.12 70 CYS A N 1
ATOM 559 C CA . CYS A 1 70 ? 9.440 0.417 -20.401 1.00 78.12 70 CYS A CA 1
ATOM 560 C C . CYS A 1 70 ? 9.365 1.593 -21.386 1.00 78.12 70 CYS A C 1
ATOM 562 O O . CYS A 1 70 ? 9.583 1.400 -22.584 1.00 78.12 70 CYS A O 1
ATOM 564 N N . GLN A 1 71 ? 9.141 2.815 -20.888 1.00 79.25 71 GLN A N 1
ATOM 565 C CA . GLN A 1 71 ? 9.108 4.034 -21.707 1.00 79.25 71 GLN A CA 1
ATOM 566 C C . GLN A 1 71 ? 10.448 4.262 -22.430 1.00 79.25 71 GLN A C 1
ATOM 568 O O . GLN A 1 71 ? 10.473 4.529 -23.633 1.00 79.25 71 GLN A O 1
ATOM 573 N N . LYS A 1 72 ? 11.580 4.074 -21.732 1.00 80.38 72 LYS A N 1
ATOM 574 C CA . LYS A 1 72 ? 12.926 4.183 -22.326 1.00 80.38 72 LYS A CA 1
ATOM 575 C C . LYS A 1 72 ? 13.216 3.096 -23.362 1.00 80.38 72 LYS A C 1
ATOM 577 O O . LYS A 1 72 ? 13.823 3.390 -24.388 1.00 80.38 72 LYS A O 1
ATOM 582 N N . ALA A 1 73 ? 12.836 1.849 -23.087 1.00 74.00 73 ALA A N 1
ATOM 583 C CA . ALA A 1 73 ? 13.196 0.701 -23.917 1.00 74.00 73 ALA A CA 1
ATOM 584 C C . ALA A 1 73 ? 12.341 0.580 -25.184 1.00 74.00 73 ALA A C 1
ATOM 586 O O . ALA A 1 73 ? 12.848 0.171 -26.227 1.00 74.00 73 ALA A O 1
ATOM 587 N N . MET A 1 74 ? 11.053 0.916 -25.100 1.00 66.19 74 MET A N 1
ATOM 588 C CA . MET A 1 74 ? 10.101 0.644 -26.180 1.00 66.19 74 MET A CA 1
ATOM 589 C C . MET A 1 74 ? 9.789 1.876 -27.034 1.00 66.19 74 MET A C 1
ATOM 591 O O . MET A 1 74 ? 9.111 1.734 -28.048 1.00 66.19 74 MET A O 1
ATOM 595 N N . ALA A 1 75 ? 10.249 3.074 -26.635 1.00 61.88 75 ALA A N 1
ATOM 596 C CA . ALA A 1 75 ? 9.814 4.356 -27.208 1.00 61.88 75 ALA A CA 1
ATOM 597 C C . ALA A 1 75 ? 8.277 4.455 -27.338 1.00 61.88 75 ALA A C 1
ATOM 599 O O . ALA A 1 75 ? 7.754 5.165 -28.196 1.00 61.88 75 ALA A O 1
ATOM 600 N N . MET A 1 76 ? 7.561 3.694 -26.505 1.00 57.59 76 MET A N 1
ATOM 601 C CA . MET A 1 76 ? 6.111 3.665 -26.452 1.00 57.59 76 MET A CA 1
ATOM 602 C C . MET A 1 76 ? 5.661 4.588 -25.340 1.00 57.59 76 MET A C 1
ATOM 604 O O . MET A 1 76 ? 6.166 4.525 -24.216 1.00 57.59 76 MET A O 1
ATOM 608 N N . ASP A 1 77 ? 4.668 5.398 -25.667 1.00 58.06 77 ASP A N 1
ATOM 609 C CA . ASP A 1 77 ? 3.979 6.233 -24.705 1.00 58.06 77 ASP A CA 1
ATOM 610 C C . ASP A 1 77 ? 2.990 5.369 -23.913 1.00 58.06 77 ASP A C 1
ATOM 612 O O . ASP A 1 77 ? 1.827 5.192 -24.281 1.00 58.06 77 ASP A O 1
ATOM 616 N N . ILE A 1 78 ? 3.502 4.697 -22.879 1.00 61.47 78 ILE A N 1
ATOM 617 C CA . ILE A 1 78 ? 2.681 3.909 -21.963 1.00 61.47 78 ILE A CA 1
ATOM 618 C C . ILE A 1 78 ? 2.215 4.865 -20.870 1.00 61.47 78 ILE A C 1
ATOM 620 O O . ILE A 1 78 ? 2.981 5.197 -19.966 1.00 61.47 78 ILE A O 1
ATOM 624 N N . HIS A 1 79 ? 0.954 5.278 -20.960 1.00 62.28 79 HIS A N 1
ATOM 625 C CA . HIS A 1 79 ? 0.254 6.027 -19.922 1.00 62.28 79 HIS A CA 1
ATOM 626 C C . HIS A 1 79 ? -0.756 5.114 -19.231 1.00 62.28 79 HIS A C 1
ATOM 628 O O . HIS A 1 79 ? -1.933 5.087 -19.610 1.00 62.28 79 HIS A O 1
ATOM 634 N N . PRO A 1 80 ? -0.324 4.305 -18.249 1.00 66.19 80 PRO A N 1
ATOM 635 C CA . PRO A 1 80 ? -1.264 3.511 -17.487 1.00 66.19 80 PRO A CA 1
ATOM 636 C C . PRO A 1 80 ? -2.214 4.438 -16.722 1.00 66.19 80 PRO A C 1
ATOM 638 O O . PRO A 1 80 ? -1.850 5.535 -16.286 1.00 66.19 80 PRO A O 1
ATOM 641 N N . VAL A 1 81 ? -3.449 3.974 -16.539 1.00 64.69 81 VAL A N 1
ATOM 642 C CA . VAL A 1 81 ? -4.438 4.659 -15.702 1.00 64.69 81 VAL A CA 1
ATOM 643 C C . VAL A 1 81 ? -3.812 4.910 -14.322 1.00 64.69 81 VAL A C 1
ATOM 645 O O . VAL A 1 81 ? -3.245 3.998 -13.726 1.00 64.69 81 VAL A O 1
ATOM 648 N N . ASN A 1 82 ? -3.903 6.151 -13.836 1.00 75.12 82 ASN A N 1
ATOM 649 C CA . ASN A 1 82 ? -3.368 6.621 -12.549 1.00 75.12 82 ASN A CA 1
ATOM 650 C C . ASN A 1 82 ? -1.835 6.790 -12.442 1.00 75.12 82 ASN A C 1
ATOM 652 O O . ASN A 1 82 ? -1.341 6.963 -11.328 1.00 75.12 82 ASN A O 1
ATOM 656 N N . GLU A 1 83 ? -1.076 6.837 -13.549 1.00 83.62 83 GLU A N 1
ATOM 657 C CA . GLU A 1 83 ? 0.383 7.093 -13.519 1.00 83.62 83 GLU A CA 1
ATOM 658 C C . GLU A 1 83 ? 0.763 8.283 -12.620 1.00 83.62 83 GLU A C 1
ATOM 660 O O . GLU A 1 83 ? 1.615 8.153 -11.741 1.00 83.62 83 GLU A O 1
ATOM 665 N N . GLY A 1 84 ? 0.109 9.436 -12.804 1.00 87.88 84 GLY A N 1
ATOM 666 C CA . GLY A 1 84 ? 0.411 10.645 -12.033 1.00 87.88 84 GLY A CA 1
ATOM 667 C C . GLY A 1 84 ? 0.186 10.478 -10.527 1.00 87.88 84 GLY A C 1
ATOM 668 O O . GLY A 1 84 ? 0.965 10.999 -9.732 1.00 87.88 84 GLY A O 1
ATOM 669 N N . GLN A 1 85 ? -0.833 9.711 -10.126 1.00 88.88 85 GLN A N 1
ATOM 670 C CA . GLN A 1 85 ? -1.087 9.413 -8.714 1.00 88.88 85 GLN A CA 1
ATOM 671 C C . GLN A 1 85 ? -0.016 8.480 -8.144 1.00 88.88 85 GLN A C 1
ATOM 673 O O . GLN A 1 85 ? 0.488 8.733 -7.056 1.00 88.88 85 GLN A O 1
ATOM 678 N N . ILE A 1 86 ? 0.372 7.439 -8.886 1.00 90.31 86 ILE A N 1
ATOM 679 C CA . ILE A 1 86 ? 1.385 6.469 -8.447 1.00 90.31 86 ILE A CA 1
ATOM 680 C C . ILE A 1 86 ? 2.763 7.129 -8.323 1.00 90.31 86 ILE A C 1
ATOM 682 O O . ILE A 1 86 ? 3.461 6.909 -7.335 1.00 90.31 86 ILE A O 1
ATOM 686 N N . ARG A 1 87 ? 3.139 7.995 -9.273 1.00 93.38 87 ARG A N 1
ATOM 687 C CA . ARG A 1 87 ? 4.366 8.799 -9.165 1.00 93.38 87 ARG A CA 1
ATOM 688 C C . ARG A 1 87 ? 4.324 9.721 -7.949 1.00 93.38 87 ARG A C 1
ATOM 690 O O . ARG A 1 87 ? 5.287 9.764 -7.198 1.00 93.38 87 ARG A O 1
ATOM 697 N N . ALA A 1 88 ? 3.192 10.382 -7.699 1.00 94.88 88 ALA A N 1
ATOM 698 C CA . ALA A 1 88 ? 3.041 11.223 -6.515 1.00 94.88 88 ALA A CA 1
ATOM 699 C C . ALA A 1 88 ? 3.186 10.437 -5.201 1.00 94.88 88 ALA A C 1
ATOM 701 O O . ALA A 1 88 ? 3.752 10.968 -4.250 1.00 94.88 88 ALA A O 1
ATOM 702 N N . VAL A 1 89 ? 2.719 9.188 -5.146 1.00 95.62 89 VAL A N 1
ATOM 703 C CA . VAL A 1 89 ? 2.937 8.293 -3.998 1.00 95.62 89 VAL A CA 1
ATOM 704 C C . VAL A 1 89 ? 4.419 7.958 -3.835 1.00 95.62 89 VAL A C 1
ATOM 706 O O . VAL A 1 89 ? 4.945 8.087 -2.734 1.00 95.62 89 VAL A O 1
ATOM 709 N N . ALA A 1 90 ? 5.106 7.588 -4.919 1.00 96.19 90 ALA A N 1
ATOM 710 C CA . ALA A 1 90 ? 6.537 7.296 -4.875 1.00 96.19 90 ALA A CA 1
ATOM 711 C C . ALA A 1 90 ? 7.364 8.511 -4.408 1.00 96.19 90 ALA A C 1
ATOM 713 O O . ALA A 1 90 ? 8.233 8.351 -3.553 1.00 96.19 90 ALA A O 1
ATOM 714 N N . ASP A 1 91 ? 7.039 9.722 -4.877 1.00 97.06 91 ASP A N 1
ATOM 715 C CA . ASP A 1 91 ? 7.681 10.966 -4.424 1.00 97.06 91 ASP A CA 1
ATOM 716 C C . ASP A 1 91 ? 7.491 11.192 -2.913 1.00 97.06 91 ASP A C 1
ATOM 718 O O . ASP A 1 91 ? 8.418 11.594 -2.211 1.00 97.06 91 ASP A O 1
ATOM 722 N N . ILE A 1 92 ? 6.281 10.936 -2.400 1.00 97.88 92 ILE A N 1
ATOM 723 C CA . ILE A 1 92 ? 5.961 11.045 -0.969 1.00 97.88 92 ILE A CA 1
ATOM 724 C C . ILE A 1 92 ? 6.765 10.019 -0.161 1.00 97.88 92 ILE A C 1
ATOM 726 O O . ILE A 1 92 ? 7.319 10.356 0.885 1.00 97.88 92 ILE A O 1
ATOM 730 N N . MET A 1 93 ? 6.868 8.780 -0.651 1.00 97.62 93 MET A N 1
ATOM 731 C CA . MET A 1 93 ? 7.691 7.744 -0.022 1.00 97.62 93 MET A CA 1
ATOM 732 C C . MET A 1 93 ? 9.169 8.152 0.020 1.00 97.62 93 MET A C 1
ATOM 734 O O . MET A 1 93 ? 9.810 7.995 1.057 1.00 97.62 93 MET A O 1
ATOM 738 N N . ASP A 1 94 ? 9.707 8.718 -1.066 1.00 97.38 94 ASP A N 1
ATOM 739 C CA . ASP A 1 94 ? 11.082 9.230 -1.109 1.00 97.38 94 ASP A CA 1
ATOM 740 C C . ASP A 1 94 ? 11.304 10.382 -0.122 1.00 97.38 94 ASP A C 1
ATOM 742 O O . ASP A 1 94 ? 12.290 10.370 0.617 1.00 97.38 94 ASP A O 1
ATOM 746 N N . ALA A 1 95 ? 10.373 11.338 -0.052 1.00 95.81 95 ALA A N 1
ATOM 747 C CA . ALA A 1 95 ? 10.440 12.458 0.887 1.00 95.81 95 ALA A CA 1
ATOM 748 C C . ALA A 1 95 ? 10.462 12.003 2.358 1.00 95.81 95 ALA A C 1
ATOM 750 O O . ALA A 1 95 ? 11.090 12.650 3.198 1.00 95.81 95 ALA A O 1
ATOM 751 N N . ASN A 1 96 ? 9.817 10.874 2.653 1.00 96.19 96 ASN A N 1
ATOM 752 C CA . ASN A 1 96 ? 9.703 10.311 3.996 1.00 96.19 96 ASN A CA 1
ATOM 753 C C . ASN A 1 96 ? 10.731 9.209 4.306 1.00 96.19 96 ASN A C 1
ATOM 755 O O . ASN A 1 96 ? 10.814 8.747 5.444 1.00 96.19 96 ASN A O 1
ATOM 759 N N . GLY A 1 97 ? 11.533 8.787 3.324 1.00 96.88 97 GLY A N 1
ATOM 760 C CA . GLY A 1 97 ? 12.497 7.697 3.489 1.00 96.88 97 GLY A CA 1
ATOM 761 C C . GLY A 1 97 ? 11.850 6.320 3.679 1.00 96.88 97 GLY A C 1
ATOM 762 O O . GLY A 1 97 ? 12.421 5.465 4.363 1.00 96.88 97 GLY A O 1
ATOM 763 N N . ASP A 1 98 ? 10.666 6.104 3.105 1.00 98.00 98 ASP A N 1
ATOM 764 C CA . ASP A 1 98 ? 9.953 4.826 3.116 1.00 98.00 98 ASP A CA 1
ATOM 765 C C . ASP A 1 98 ? 10.266 3.992 1.863 1.00 98.00 98 ASP A C 1
ATOM 767 O O . ASP A 1 98 ? 10.446 4.509 0.752 1.00 98.00 98 ASP A O 1
ATOM 771 N N . THR A 1 99 ? 10.350 2.673 2.043 1.00 97.94 99 THR A N 1
ATOM 772 C CA . THR A 1 99 ? 10.526 1.710 0.945 1.00 97.94 99 THR A CA 1
ATOM 773 C C . THR A 1 99 ? 9.237 0.944 0.668 1.00 97.94 99 THR A C 1
ATOM 775 O O . THR A 1 99 ? 8.342 0.899 1.508 1.00 97.94 99 THR A O 1
ATOM 778 N N . ASP A 1 100 ? 9.143 0.294 -0.494 1.00 97.50 100 ASP A N 1
ATOM 779 C CA . ASP A 1 100 ? 8.018 -0.601 -0.805 1.00 97.50 100 ASP A CA 1
ATOM 780 C C . ASP A 1 100 ? 7.847 -1.689 0.275 1.00 97.50 100 ASP A C 1
ATOM 782 O O . ASP A 1 100 ? 6.729 -2.052 0.621 1.00 97.50 100 ASP A O 1
ATOM 786 N N . GLU A 1 101 ? 8.943 -2.197 0.853 1.00 97.94 101 GLU A N 1
ATOM 787 C CA . GLU A 1 101 ? 8.906 -3.176 1.947 1.00 97.94 101 GLU A CA 1
ATOM 788 C C . GLU A 1 101 ? 8.352 -2.595 3.248 1.00 97.94 101 GLU A C 1
ATOM 790 O O . GLU A 1 101 ? 7.7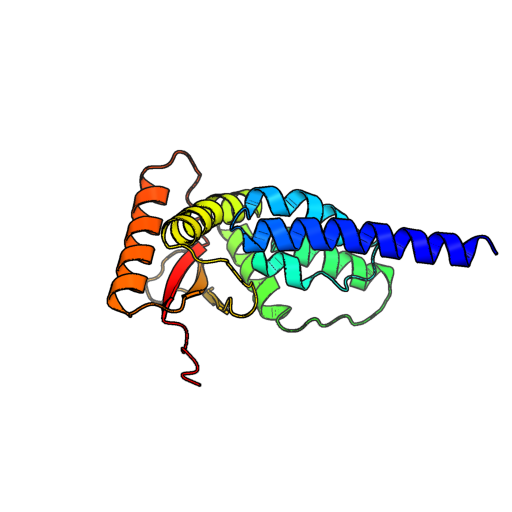36 -3.325 4.024 1.00 97.94 101 GLU A O 1
ATOM 795 N N . ASP A 1 102 ? 8.586 -1.312 3.530 1.00 98.12 102 ASP A N 1
ATOM 796 C CA . ASP A 1 102 ? 7.986 -0.652 4.692 1.00 98.12 102 ASP A CA 1
ATOM 797 C C . ASP A 1 102 ? 6.467 -0.561 4.521 1.00 98.12 102 ASP A C 1
ATOM 799 O O . ASP A 1 102 ? 5.722 -0.939 5.426 1.00 98.12 102 ASP A O 1
ATOM 803 N N . ILE A 1 103 ? 6.013 -0.161 3.329 1.00 97.81 103 ILE A N 1
ATOM 804 C CA . ILE A 1 103 ? 4.588 -0.096 2.985 1.00 97.81 103 ILE A CA 1
ATOM 805 C C . ILE A 1 103 ? 3.948 -1.483 3.045 1.00 97.81 103 ILE A C 1
ATOM 807 O O . ILE A 1 103 ? 2.955 -1.673 3.742 1.00 97.81 103 ILE A O 1
ATOM 811 N N . ALA A 1 104 ? 4.523 -2.468 2.357 1.00 97.00 104 ALA A N 1
ATOM 812 C CA . ALA A 1 104 ? 3.932 -3.796 2.249 1.00 97.00 104 ALA A CA 1
ATOM 813 C C . ALA A 1 104 ? 3.867 -4.520 3.604 1.00 97.00 104 ALA A C 1
ATOM 815 O O . ALA A 1 104 ? 2.872 -5.179 3.897 1.00 97.00 104 ALA A O 1
ATOM 816 N N . ARG A 1 105 ? 4.881 -4.358 4.468 1.00 98.06 105 ARG A N 1
ATOM 817 C CA . ARG A 1 105 ? 4.847 -4.916 5.832 1.00 98.06 105 ARG A CA 1
ATOM 818 C C . ARG A 1 105 ? 3.816 -4.232 6.721 1.00 98.06 105 ARG A C 1
ATOM 820 O O . ARG A 1 105 ? 3.221 -4.901 7.557 1.00 98.06 105 ARG A O 1
ATOM 827 N N . ALA A 1 106 ? 3.595 -2.926 6.562 1.00 97.62 106 ALA A N 1
ATOM 828 C CA . ALA A 1 106 ? 2.491 -2.260 7.245 1.00 97.62 106 ALA A CA 1
ATOM 829 C C . ALA A 1 106 ? 1.144 -2.803 6.740 1.00 97.62 106 ALA A C 1
ATOM 831 O O . ALA A 1 106 ? 0.282 -3.158 7.537 1.00 97.62 106 ALA A O 1
ATOM 832 N N . MET A 1 107 ? 0.990 -2.975 5.425 1.00 96.75 107 MET A N 1
ATOM 833 C CA . MET A 1 107 ? -0.226 -3.535 4.828 1.00 96.75 107 MET A CA 1
ATOM 834 C C . MET A 1 107 ? -0.513 -4.980 5.268 1.00 96.75 107 MET A C 1
ATOM 836 O O . MET A 1 107 ? -1.682 -5.354 5.342 1.00 96.75 107 MET A O 1
ATOM 840 N N . ASP A 1 108 ? 0.494 -5.793 5.610 1.00 97.88 108 ASP A N 1
ATOM 841 C CA . ASP A 1 108 ? 0.273 -7.167 6.096 1.00 97.88 108 ASP A CA 1
ATOM 842 C C . ASP A 1 108 ? -0.636 -7.226 7.333 1.00 97.88 108 ASP A C 1
ATOM 844 O O . ASP A 1 108 ? -1.429 -8.164 7.438 1.00 97.88 108 ASP A O 1
ATOM 8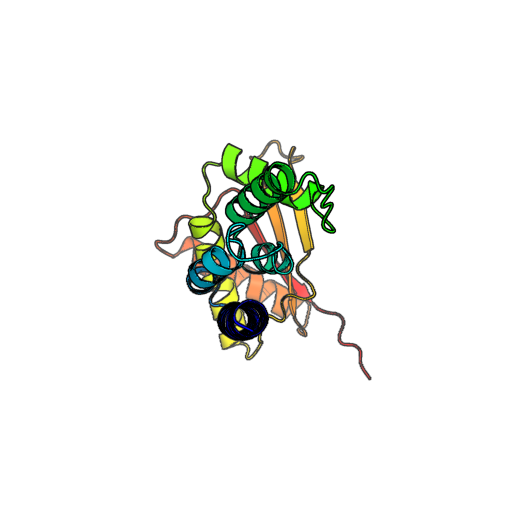48 N N . PHE A 1 109 ? -0.601 -6.210 8.208 1.00 98.06 109 PHE A N 1
ATOM 849 C CA . PHE A 1 109 ? -1.520 -6.108 9.349 1.00 98.06 109 PHE A CA 1
ATOM 850 C C . PHE A 1 109 ? -2.969 -5.914 8.905 1.00 98.06 109 PHE A C 1
ATOM 852 O O . PHE A 1 109 ? -3.872 -6.536 9.459 1.00 98.06 109 PHE A O 1
ATOM 859 N N . ALA A 1 110 ? -3.204 -5.104 7.868 1.00 96.38 110 ALA A N 1
ATOM 860 C CA . ALA A 1 110 ? -4.534 -4.991 7.276 1.00 96.38 110 ALA A CA 1
ATOM 861 C C . ALA A 1 110 ? -4.976 -6.338 6.682 1.00 96.38 110 ALA A C 1
ATOM 863 O O . ALA A 1 110 ? -6.135 -6.728 6.800 1.00 96.38 110 ALA A O 1
ATOM 864 N N . GLY A 1 111 ? -4.036 -7.086 6.101 1.00 96.38 111 GLY A N 1
ATOM 865 C CA . GLY A 1 111 ? -4.268 -8.447 5.636 1.00 96.38 111 GLY A CA 1
ATOM 866 C C . GLY A 1 111 ? -4.605 -9.437 6.755 1.00 96.38 111 GLY A C 1
ATOM 867 O O . GLY A 1 111 ? -5.482 -10.274 6.565 1.00 96.38 111 GLY A O 1
ATOM 868 N N . ASP A 1 112 ? -3.930 -9.368 7.907 1.00 97.75 112 ASP A N 1
ATOM 869 C CA . ASP A 1 112 ? -4.261 -10.178 9.092 1.00 97.75 112 ASP A CA 1
ATOM 870 C C . ASP A 1 112 ? -5.698 -9.912 9.548 1.00 97.75 112 ASP A C 1
ATOM 872 O O . ASP A 1 112 ? -6.477 -10.853 9.675 1.00 97.75 112 ASP A O 1
ATOM 876 N N . ILE A 1 113 ? -6.070 -8.638 9.682 1.00 97.88 113 ILE A N 1
ATOM 877 C CA . ILE A 1 113 ? -7.412 -8.221 10.107 1.00 97.88 113 ILE A CA 1
ATOM 878 C C . ILE A 1 113 ? -8.479 -8.708 9.121 1.00 97.88 113 ILE A C 1
ATOM 880 O O . ILE A 1 113 ? -9.471 -9.307 9.529 1.00 97.88 113 ILE A O 1
ATOM 884 N N . LEU A 1 114 ? -8.262 -8.543 7.810 1.00 95.81 114 LEU A N 1
ATOM 885 C CA . LEU A 1 114 ? -9.183 -9.071 6.798 1.00 95.81 114 LEU A CA 1
ATOM 886 C C . LEU A 1 114 ? -9.395 -10.580 6.959 1.00 95.81 114 LEU A C 1
ATOM 888 O O . LEU A 1 114 ? -10.535 -11.039 6.957 1.00 95.81 114 LEU A O 1
ATOM 892 N N . ARG A 1 115 ? -8.313 -11.348 7.143 1.00 96.00 115 ARG A N 1
ATOM 893 C CA . ARG A 1 115 ? -8.386 -12.807 7.315 1.00 96.00 115 ARG A CA 1
ATOM 894 C C . ARG A 1 115 ? -9.131 -13.202 8.588 1.00 96.00 115 ARG A C 1
ATOM 896 O O . ARG A 1 115 ? -9.902 -14.158 8.553 1.00 96.00 115 ARG A O 1
ATOM 903 N N . GLU A 1 116 ? -8.914 -12.489 9.686 1.00 96.50 116 GLU A N 1
ATOM 904 C CA . GLU A 1 116 ? -9.594 -12.738 10.962 1.00 96.50 116 GLU A CA 1
ATOM 905 C C . GLU A 1 116 ? -11.103 -12.484 10.878 1.00 96.50 116 GLU A C 1
ATOM 907 O O . GLU A 1 116 ? -11.881 -13.244 11.451 1.00 96.50 116 GLU A O 1
ATOM 912 N N . HIS A 1 117 ? -11.517 -11.496 10.083 1.00 93.50 117 HIS A N 1
ATOM 913 C CA . HIS A 1 117 ? -12.924 -11.222 9.783 1.00 93.50 117 HIS A CA 1
ATOM 914 C C . HIS A 1 117 ? -13.487 -12.077 8.624 1.00 93.50 117 HIS A C 1
ATOM 916 O O . HIS A 1 117 ? -14.651 -11.937 8.255 1.00 93.50 117 HIS A O 1
ATOM 922 N N . GLY A 1 118 ? -12.696 -12.988 8.043 1.00 93.75 118 GLY A N 1
ATOM 923 C CA . GLY A 1 118 ? -13.142 -13.887 6.972 1.00 93.75 118 GLY A CA 1
ATOM 924 C C . GLY A 1 118 ? -13.234 -13.249 5.579 1.00 93.75 118 GLY A C 1
ATOM 925 O O . GLY A 1 118 ? -13.893 -13.800 4.696 1.00 93.75 118 GLY A O 1
ATOM 926 N N . TYR A 1 119 ? -12.567 -12.116 5.360 1.00 92.06 119 TYR A N 1
ATOM 927 C CA . TYR A 1 119 ? -12.530 -11.400 4.087 1.00 92.06 119 TYR A CA 1
ATOM 928 C C . TYR A 1 119 ? -11.246 -11.669 3.293 1.00 92.06 119 TYR A C 1
ATOM 930 O O . TYR A 1 119 ? -10.167 -11.903 3.839 1.00 92.06 119 TYR A O 1
ATOM 938 N N . LEU A 1 120 ? -11.366 -11.585 1.965 1.00 89.00 120 LEU A N 1
ATOM 939 C CA . LEU A 1 120 ? -10.238 -11.548 1.035 1.00 89.00 120 LEU A CA 1
ATOM 940 C C . LEU A 1 120 ? -10.098 -10.144 0.451 1.00 89.00 120 LEU A C 1
ATOM 942 O O . LEU A 1 120 ? -11.089 -9.466 0.175 1.00 89.00 120 LEU A O 1
ATOM 946 N N . TYR A 1 121 ? -8.862 -9.731 0.202 1.00 85.81 121 TYR A N 1
ATOM 947 C CA . TYR A 1 121 ? -8.575 -8.454 -0.434 1.00 85.81 121 TYR A CA 1
ATOM 948 C C . TYR A 1 121 ? -8.690 -8.578 -1.958 1.00 85.81 121 TYR A C 1
ATOM 950 O O . TYR A 1 121 ? -7.797 -9.084 -2.615 1.00 85.81 121 TYR A O 1
ATOM 958 N N . LEU A 1 122 ? -9.771 -8.105 -2.575 1.00 77.12 122 LEU A N 1
ATOM 959 C CA . LEU A 1 122 ? -9.966 -8.336 -4.016 1.00 77.12 122 LEU A CA 1
ATOM 960 C C . LEU A 1 122 ? -9.183 -7.379 -4.932 1.00 77.12 122 LEU A C 1
ATOM 962 O O . LEU A 1 122 ? -9.281 -7.494 -6.149 1.00 77.12 122 LEU A O 1
ATOM 966 N N . GLY A 1 123 ? -8.428 -6.415 -4.396 1.00 66.56 123 GLY A N 1
ATOM 967 C CA . GLY A 1 123 ? -7.589 -5.501 -5.187 1.00 66.56 123 GLY A CA 1
ATOM 968 C C . GLY A 1 123 ? -8.332 -4.541 -6.129 1.00 66.56 123 GLY A C 1
ATOM 969 O O . GLY A 1 123 ? -7.714 -3.617 -6.647 1.00 66.56 123 GLY A O 1
ATOM 970 N N . VAL A 1 124 ? -9.647 -4.693 -6.322 1.00 59.41 124 VAL A N 1
ATOM 971 C CA . VAL A 1 124 ? -10.451 -3.940 -7.306 1.00 59.41 124 VAL A CA 1
ATOM 972 C C . VAL A 1 124 ? -10.893 -2.548 -6.838 1.00 59.41 124 VAL A C 1
ATOM 974 O O . VAL A 1 124 ? -11.436 -1.788 -7.634 1.00 59.41 124 VAL A O 1
ATOM 977 N N . GLN A 1 125 ? -10.690 -2.199 -5.562 1.00 56.47 125 GLN A N 1
ATOM 978 C CA . GLN A 1 125 ? -11.262 -0.983 -4.960 1.00 56.47 125 GLN A CA 1
ATOM 979 C C . GLN A 1 125 ? -10.289 -0.197 -4.069 1.00 56.47 125 GLN A C 1
ATOM 981 O O . GLN A 1 125 ? -10.728 0.554 -3.203 1.00 56.47 125 GLN A O 1
ATOM 986 N N . HIS A 1 126 ? -8.971 -0.326 -4.255 1.00 66.50 126 HIS A N 1
ATOM 987 C CA . HIS A 1 126 ? -8.051 0.529 -3.506 1.00 66.50 126 HIS A CA 1
ATOM 988 C C . HIS A 1 126 ? -8.030 1.933 -4.111 1.00 66.50 126 HIS A C 1
ATOM 990 O O . HIS A 1 126 ? -7.632 2.148 -5.256 1.00 66.50 126 HIS A O 1
ATOM 996 N N . LYS A 1 127 ? -8.473 2.910 -3.323 1.00 77.62 127 LYS A N 1
ATOM 997 C CA . LYS A 1 127 ? -8.316 4.325 -3.654 1.00 77.62 127 LYS A CA 1
ATOM 998 C C . LYS A 1 127 ? -7.063 4.817 -2.962 1.00 77.62 127 LYS A C 1
ATOM 1000 O O . LYS A 1 127 ? -7.000 4.816 -1.733 1.00 77.62 127 LYS A O 1
ATOM 1005 N N . VAL A 1 128 ? -6.087 5.227 -3.763 1.00 87.94 128 VAL A N 1
ATOM 1006 C CA . VAL A 1 128 ? -4.881 5.883 -3.270 1.00 87.94 128 VAL A CA 1
ATOM 1007 C C . VAL A 1 128 ? -5.023 7.379 -3.496 1.00 87.94 128 VAL A C 1
ATOM 1009 O O . VAL A 1 128 ? -5.302 7.822 -4.610 1.00 87.94 128 VAL A O 1
ATOM 1012 N N . ASN A 1 129 ? -4.861 8.155 -2.432 1.00 92.50 129 ASN A N 1
ATOM 1013 C CA . ASN A 1 129 ? -5.000 9.603 -2.464 1.00 92.50 129 ASN A CA 1
ATOM 1014 C C . ASN A 1 129 ? -3.723 10.268 -1.933 1.00 92.50 129 ASN A C 1
ATOM 1016 O O . ASN A 1 129 ? -3.581 10.383 -0.713 1.00 92.50 129 ASN A O 1
ATOM 1020 N N . PRO A 1 130 ? -2.790 10.682 -2.807 1.00 95.00 130 PRO A N 1
ATOM 1021 C CA . PRO A 1 130 ? -1.584 11.384 -2.385 1.00 95.00 130 PRO A CA 1
ATOM 1022 C C . PRO A 1 130 ? -1.916 12.792 -1.867 1.00 95.00 130 PRO A C 1
ATOM 1024 O O . PRO A 1 130 ? -2.641 13.551 -2.508 1.00 95.00 130 PRO A O 1
ATOM 1027 N N . VAL A 1 131 ? -1.339 13.155 -0.726 1.00 95.62 131 VAL A N 1
ATOM 1028 C CA . VAL A 1 131 ? -1.464 14.450 -0.048 1.00 95.62 131 VAL A CA 1
ATOM 1029 C C . VAL A 1 131 ? -0.059 15.026 0.130 1.00 95.62 131 VAL A C 1
ATOM 1031 O O . VAL A 1 131 ? 0.669 14.680 1.058 1.00 95.62 131 VAL A O 1
ATOM 1034 N N . ARG A 1 132 ? 0.342 15.897 -0.803 1.00 92.44 132 ARG A N 1
ATOM 1035 C CA . ARG A 1 132 ? 1.687 16.503 -0.818 1.00 92.44 132 ARG A CA 1
ATOM 1036 C C . ARG A 1 132 ? 1.855 17.642 0.187 1.00 92.44 132 ARG A C 1
ATOM 1038 O O . ARG A 1 132 ? 2.950 17.840 0.693 1.00 92.44 132 ARG A O 1
ATOM 1045 N N . GLU A 1 133 ? 0.780 18.371 0.464 1.00 91.75 133 GLU A N 1
ATOM 1046 C CA . GLU A 1 133 ? 0.772 19.527 1.364 1.00 91.75 133 GLU A CA 1
ATOM 1047 C C . GLU A 1 133 ? -0.390 19.374 2.358 1.00 91.75 133 GLU A C 1
ATOM 1049 O O . GLU A 1 133 ? -1.504 19.835 2.090 1.00 91.75 133 GLU A O 1
ATOM 1054 N N . PRO A 1 134 ? -0.183 18.657 3.476 1.00 90.06 134 PRO A N 1
ATOM 1055 C CA . PRO A 1 134 ? -1.195 18.527 4.516 1.00 90.06 134 PRO A CA 1
ATOM 1056 C C . PRO A 1 134 ? -1.596 19.889 5.096 1.00 90.06 134 PRO A C 1
ATOM 1058 O O . PRO A 1 134 ? -0.753 20.750 5.347 1.00 90.06 134 PRO A O 1
ATOM 1061 N N . VAL A 1 135 ? -2.895 20.079 5.344 1.00 88.12 135 VAL A N 1
ATOM 1062 C CA . VAL A 1 135 ? -3.460 21.349 5.849 1.00 88.12 135 VAL A CA 1
ATOM 1063 C C . VAL A 1 135 ? -2.913 21.723 7.230 1.00 88.12 135 VAL A C 1
ATOM 1065 O O . VAL A 1 135 ? -2.803 22.900 7.561 1.00 88.12 135 VAL A O 1
ATOM 1068 N N . ASP A 1 136 ? -2.563 20.726 8.036 1.00 86.81 136 ASP A N 1
ATOM 1069 C CA . ASP A 1 136 ? -2.008 20.879 9.380 1.00 86.81 136 ASP A CA 1
ATOM 1070 C C . ASP A 1 136 ? -0.487 21.120 9.397 1.00 86.81 136 ASP A C 1
ATOM 1072 O O . ASP A 1 136 ? 0.099 21.262 10.469 1.00 86.81 136 ASP A O 1
ATOM 1076 N N . GLY A 1 137 ? 0.158 21.190 8.226 1.00 85.44 137 GLY A N 1
ATOM 1077 C CA . GLY A 1 137 ? 1.610 21.326 8.108 1.00 85.44 137 GLY A CA 1
ATOM 1078 C C . GLY A 1 137 ? 2.383 20.048 8.448 1.00 85.44 137 GLY A C 1
ATOM 1079 O O . GLY A 1 137 ? 3.596 20.117 8.655 1.00 85.44 137 GLY A O 1
ATOM 1080 N N . GLY A 1 138 ? 1.702 18.899 8.525 1.00 86.88 138 GLY A N 1
ATOM 1081 C CA . GLY A 1 138 ? 2.326 17.593 8.706 1.00 86.88 138 GLY A CA 1
ATOM 1082 C C . GLY A 1 138 ? 3.198 17.155 7.523 1.00 86.88 138 GLY A C 1
ATOM 1083 O O . GLY A 1 138 ? 3.288 17.819 6.488 1.00 86.88 138 GLY A O 1
ATOM 1084 N N . HIS A 1 139 ? 3.849 15.999 7.673 1.00 90.75 139 HIS A N 1
ATOM 1085 C CA . HIS A 1 139 ? 4.622 15.389 6.590 1.00 90.75 139 HIS A CA 1
ATOM 1086 C C . HIS A 1 139 ? 3.699 14.911 5.455 1.00 90.75 139 HIS A C 1
ATOM 1088 O O . HIS A 1 139 ? 2.594 14.445 5.742 1.00 90.75 139 HIS A O 1
ATOM 1094 N N . PRO A 1 140 ? 4.134 14.982 4.182 1.00 96.19 140 PRO A N 1
ATOM 1095 C CA . PRO A 1 140 ? 3.375 14.436 3.061 1.00 96.19 140 PRO A CA 1
ATOM 1096 C C . PRO A 1 140 ? 3.000 12.970 3.302 1.00 96.19 140 PRO A C 1
ATOM 1098 O O . PRO A 1 140 ? 3.802 12.209 3.837 1.00 96.19 140 PRO A O 1
ATOM 1101 N N . TYR A 1 141 ? 1.809 12.554 2.885 1.00 96.62 141 TYR A N 1
ATOM 1102 C CA . TYR A 1 141 ? 1.342 11.173 3.039 1.00 96.62 141 TYR A CA 1
ATOM 1103 C C . TYR A 1 141 ? 0.398 10.796 1.901 1.00 96.62 141 TYR A C 1
ATOM 1105 O O . TYR A 1 141 ? -0.103 11.654 1.182 1.00 96.62 141 TYR A O 1
ATOM 1113 N N . PHE A 1 142 ? 0.110 9.515 1.733 1.00 96.12 142 PHE A N 1
ATOM 1114 C CA . PHE A 1 142 ? -0.960 9.042 0.875 1.00 96.12 142 PHE A CA 1
ATOM 1115 C C . PHE A 1 142 ? -1.954 8.212 1.682 1.00 96.12 142 PHE A C 1
ATOM 1117 O O . PHE A 1 142 ? -1.591 7.365 2.499 1.00 96.12 142 PHE A O 1
ATOM 1124 N N . GLY A 1 143 ? -3.235 8.487 1.457 1.00 94.19 143 GLY A N 1
ATOM 1125 C CA . GLY A 1 143 ? -4.322 7.696 2.013 1.00 94.19 143 GLY A CA 1
ATOM 1126 C C . GLY A 1 143 ? -4.562 6.454 1.163 1.00 94.19 143 GLY A C 1
ATOM 1127 O O . GLY A 1 143 ? -4.714 6.581 -0.050 1.00 94.19 143 GLY A O 1
ATOM 1128 N N . MET A 1 144 ? -4.643 5.285 1.787 1.00 92.62 144 MET A N 1
ATOM 1129 C CA . MET A 1 144 ? -5.122 4.041 1.194 1.00 92.62 144 MET A CA 1
ATOM 1130 C C . MET A 1 144 ? -6.406 3.618 1.901 1.00 92.62 144 MET A C 1
ATOM 1132 O O . MET A 1 144 ? -6.434 3.490 3.123 1.00 92.62 144 MET A O 1
ATOM 1136 N N . ARG A 1 145 ? -7.463 3.370 1.126 1.00 91.81 145 ARG A N 1
ATOM 1137 C CA . ARG A 1 145 ? -8.729 2.854 1.660 1.00 91.81 145 ARG A CA 1
ATOM 1138 C C . ARG A 1 145 ? -9.009 1.457 1.143 1.00 91.81 145 ARG A C 1
ATOM 1140 O O . ARG A 1 145 ? -8.888 1.213 -0.060 1.00 91.81 145 ARG A O 1
ATOM 1147 N N . ILE A 1 146 ? -9.382 0.565 2.054 1.00 91.44 146 ILE A N 1
ATOM 1148 C CA . ILE A 1 146 ? -9.801 -0.802 1.753 1.00 91.44 146 ILE A CA 1
ATOM 1149 C C . ILE A 1 146 ? -11.301 -0.902 2.012 1.00 91.44 146 ILE A C 1
ATOM 1151 O O . ILE A 1 146 ? -11.741 -0.871 3.157 1.00 91.44 146 ILE A O 1
ATOM 1155 N N . ALA A 1 147 ? -12.082 -1.019 0.942 1.00 90.62 147 ALA A N 1
ATOM 1156 C CA . ALA A 1 147 ? -13.518 -1.232 1.045 1.00 90.62 147 ALA A CA 1
ATOM 1157 C C . ALA A 1 147 ? -13.828 -2.683 1.456 1.00 90.62 147 ALA A C 1
ATOM 1159 O O . ALA A 1 147 ? -13.314 -3.622 0.842 1.00 90.62 147 ALA A O 1
ATOM 1160 N N . VAL A 1 148 ? -14.672 -2.866 2.473 1.00 90.31 148 VAL A N 1
ATOM 1161 C CA . VAL A 1 148 ? -15.071 -4.178 3.014 1.00 90.31 148 VAL A CA 1
ATOM 1162 C C . VAL A 1 148 ? -16.584 -4.199 3.233 1.00 90.31 148 VAL A C 1
ATOM 1164 O O . VAL A 1 148 ? -17.165 -3.187 3.606 1.00 90.31 148 VAL A O 1
ATOM 1167 N N . ALA A 1 149 ? -17.249 -5.327 2.983 1.00 90.62 149 ALA A N 1
ATOM 1168 C CA . ALA A 1 149 ? -18.705 -5.469 3.111 1.00 90.62 149 ALA A CA 1
ATOM 1169 C C . ALA A 1 149 ? -19.167 -5.574 4.582 1.00 90.62 149 ALA A C 1
ATOM 1171 O O . ALA A 1 149 ? -19.750 -6.574 4.989 1.00 90.62 149 ALA A O 1
ATOM 1172 N N . VAL A 1 150 ? -18.883 -4.534 5.365 1.00 90.19 150 VAL A N 1
ATOM 1173 C CA . VAL A 1 150 ? -19.141 -4.415 6.807 1.00 90.19 150 VAL A CA 1
ATOM 1174 C C . VAL A 1 150 ? -19.891 -3.116 7.116 1.00 90.19 150 VAL A C 1
ATOM 1176 O O . VAL A 1 150 ? -20.057 -2.262 6.240 1.00 90.19 150 VAL A O 1
ATOM 1179 N N . SER A 1 151 ? -20.362 -2.958 8.354 1.00 94.38 151 SER A N 1
ATOM 1180 C CA . SER A 1 151 ? -20.946 -1.692 8.817 1.00 94.38 151 SER A CA 1
ATOM 1181 C C . SER A 1 151 ? -19.883 -0.591 8.963 1.00 94.38 151 SER A C 1
ATOM 1183 O O . SER A 1 151 ? -18.683 -0.860 8.975 1.00 94.38 151 SER A O 1
ATOM 1185 N N . GLU A 1 152 ? -20.320 0.665 9.097 1.00 95.19 152 GLU A N 1
ATOM 1186 C CA . GLU A 1 152 ? -19.418 1.786 9.412 1.00 95.19 152 GLU A CA 1
ATOM 1187 C C . GLU A 1 152 ? -18.666 1.567 10.732 1.00 95.19 152 GLU A C 1
ATOM 1189 O O . GLU A 1 152 ? -17.454 1.774 10.780 1.00 95.19 152 GLU A O 1
ATOM 1194 N N . ASP A 1 153 ? -19.367 1.098 11.770 1.00 96.44 153 ASP A N 1
ATOM 1195 C CA . ASP A 1 153 ? -18.777 0.824 13.083 1.00 96.44 153 ASP A CA 1
ATOM 1196 C C . ASP A 1 153 ? -17.719 -0.286 12.999 1.00 96.44 153 ASP A C 1
ATOM 1198 O O . ASP A 1 153 ? -16.620 -0.127 13.523 1.00 96.44 153 ASP A O 1
ATOM 1202 N N . GLU A 1 154 ? -17.997 -1.375 12.274 1.00 96.19 154 GLU A N 1
ATOM 1203 C CA . GLU A 1 154 ? -17.037 -2.473 12.106 1.00 96.19 154 GLU A CA 1
ATOM 1204 C C . GLU A 1 154 ? -15.818 -2.034 11.273 1.00 96.19 154 GLU A C 1
ATOM 1206 O O . GLU A 1 154 ? -14.684 -2.331 11.640 1.00 96.19 154 GLU A O 1
ATOM 1211 N N . ALA A 1 155 ? -16.003 -1.253 10.201 1.00 95.62 155 ALA A N 1
ATOM 1212 C CA . ALA A 1 155 ? -14.878 -0.690 9.444 1.00 95.62 155 ALA A CA 1
ATOM 1213 C C . ALA A 1 155 ? -14.006 0.248 10.303 1.00 95.62 155 ALA A C 1
ATOM 1215 O O . ALA A 1 155 ? -12.774 0.273 10.167 1.00 95.62 155 ALA A O 1
ATOM 1216 N N . PHE A 1 156 ? -14.629 1.021 11.195 1.00 97.00 156 PHE A N 1
ATOM 1217 C CA . PHE A 1 156 ? -13.918 1.860 12.152 1.00 97.00 156 PHE A CA 1
ATOM 1218 C C . PHE A 1 156 ? -13.124 1.013 13.154 1.00 97.00 156 PHE A C 1
ATOM 1220 O O . PHE A 1 156 ? -11.929 1.256 13.328 1.00 97.00 156 PHE A O 1
ATOM 1227 N N . GLU A 1 157 ? -13.736 -0.019 13.740 1.00 98.06 157 GLU A N 1
ATOM 1228 C CA . GLU A 1 157 ? -13.064 -0.957 14.648 1.00 98.06 157 GLU A CA 1
ATOM 1229 C C . GLU A 1 157 ? -11.861 -1.635 13.979 1.00 98.06 157 GLU A C 1
ATOM 1231 O O . GLU A 1 157 ? -10.763 -1.613 14.535 1.00 98.06 157 GLU A O 1
ATOM 1236 N N . MET A 1 158 ? -12.017 -2.134 12.748 1.00 98.06 158 MET A N 1
ATOM 1237 C CA . MET A 1 158 ? -10.914 -2.708 11.965 1.00 98.06 158 MET A CA 1
ATOM 1238 C C . MET A 1 158 ? -9.784 -1.692 11.725 1.00 98.06 158 MET A C 1
ATOM 1240 O O . MET A 1 158 ? -8.604 -2.046 11.727 1.00 98.06 158 MET A O 1
ATOM 1244 N N . THR A 1 159 ? -10.118 -0.413 11.521 1.00 97.94 159 THR A N 1
ATOM 1245 C CA . THR A 1 159 ? -9.124 0.660 11.340 1.00 97.94 159 THR A CA 1
ATOM 1246 C C . THR A 1 159 ? -8.370 0.949 12.639 1.00 97.94 159 THR A C 1
ATOM 1248 O O . THR A 1 159 ? -7.151 1.138 12.616 1.00 97.94 159 THR A O 1
ATOM 1251 N N . CYS A 1 160 ? -9.070 0.958 13.774 1.00 98.25 160 CYS A N 1
ATOM 1252 C CA . CYS A 1 160 ? -8.451 1.089 15.090 1.00 98.25 160 CYS A CA 1
ATOM 1253 C C . CYS A 1 160 ? -7.525 -0.091 15.396 1.00 98.25 160 CYS A C 1
ATOM 1255 O O . CYS A 1 160 ? -6.386 0.138 15.802 1.00 98.25 160 CYS A O 1
ATOM 1257 N N . ASP A 1 161 ? -7.971 -1.321 15.138 1.00 98.38 161 ASP A N 1
ATOM 1258 C CA . ASP A 1 161 ? -7.172 -2.532 15.343 1.00 98.38 161 ASP A CA 1
ATOM 1259 C C . ASP A 1 161 ? -5.904 -2.516 14.475 1.00 98.38 161 ASP A C 1
ATOM 1261 O O . ASP A 1 161 ? -4.799 -2.776 14.951 1.00 98.38 161 ASP A O 1
ATOM 1265 N N . TYR A 1 162 ? -6.017 -2.079 13.216 1.00 98.19 162 TYR A N 1
ATOM 1266 C CA . TYR A 1 162 ? -4.857 -1.874 12.347 1.00 98.19 162 TYR A CA 1
ATOM 1267 C C . TYR A 1 162 ? -3.840 -0.905 12.958 1.00 98.19 162 TYR A C 1
ATOM 1269 O O . TYR A 1 162 ? -2.649 -1.222 13.042 1.00 98.19 162 TYR A O 1
ATOM 1277 N N . ALA A 1 163 ? -4.302 0.269 13.394 1.00 97.88 163 ALA A N 1
ATOM 1278 C CA . ALA A 1 163 ? -3.435 1.286 13.974 1.00 97.88 163 ALA A CA 1
ATOM 1279 C C . ALA A 1 163 ? -2.772 0.794 15.271 1.00 97.88 163 ALA A C 1
ATOM 1281 O O . ALA A 1 163 ? -1.577 1.021 15.476 1.00 97.88 163 ALA A O 1
ATOM 1282 N N . GLU A 1 164 ? -3.519 0.088 16.122 1.00 98.12 164 GLU A N 1
ATOM 1283 C CA . GLU A 1 164 ? -3.018 -0.466 17.377 1.00 98.12 164 GLU A CA 1
ATOM 1284 C C . GLU A 1 164 ? -1.965 -1.555 17.136 1.00 98.12 164 GLU A C 1
ATOM 1286 O O . GLU A 1 164 ? -0.862 -1.475 17.688 1.00 98.12 164 GLU A O 1
ATOM 1291 N N . ARG A 1 165 ? -2.245 -2.529 16.260 1.00 97.94 165 ARG A N 1
ATOM 1292 C CA . ARG A 1 165 ? -1.294 -3.597 15.917 1.00 97.94 165 ARG A CA 1
ATOM 1293 C C . ARG A 1 165 ? -0.017 -3.042 15.315 1.00 97.94 165 ARG A C 1
ATOM 1295 O O . ARG A 1 165 ? 1.072 -3.458 15.712 1.00 97.94 165 ARG A O 1
ATOM 1302 N N . LEU A 1 166 ? -0.131 -2.084 14.395 1.00 97.00 166 LEU A N 1
ATOM 1303 C CA . LEU A 1 166 ? 1.029 -1.455 13.776 1.00 97.00 166 LEU A CA 1
ATOM 1304 C C . LEU A 1 166 ? 1.881 -0.724 14.827 1.00 97.00 166 LEU A C 1
ATOM 1306 O O . LEU A 1 166 ? 3.099 -0.917 14.853 1.00 97.00 166 LEU A O 1
ATOM 1310 N N . ALA A 1 167 ? 1.248 0.025 15.738 1.00 97.00 167 ALA A N 1
ATOM 1311 C CA . ALA A 1 167 ? 1.916 0.751 16.821 1.00 97.00 167 ALA A CA 1
ATOM 1312 C C . ALA A 1 167 ? 2.595 -0.161 17.859 1.00 97.00 167 ALA A C 1
ATOM 1314 O O . ALA A 1 167 ? 3.628 0.208 18.420 1.00 97.00 167 ALA A O 1
ATOM 1315 N N . GLN A 1 168 ? 2.037 -1.345 18.116 1.00 97.56 168 GLN A N 1
ATOM 1316 C CA . GLN A 1 168 ? 2.597 -2.334 19.046 1.00 97.56 168 GLN A CA 1
ATOM 1317 C C . GLN A 1 168 ? 3.634 -3.263 18.392 1.00 97.56 168 GLN A C 1
ATOM 1319 O O . GLN A 1 168 ? 4.316 -4.031 19.079 1.00 97.56 168 GLN A O 1
ATOM 1324 N N . SER A 1 169 ? 3.762 -3.217 17.066 1.00 96.62 169 SER A N 1
ATOM 1325 C CA . SER A 1 169 ? 4.667 -4.085 16.323 1.00 96.62 169 SER A CA 1
ATOM 1326 C C . SER A 1 169 ? 6.131 -3.626 16.376 1.00 96.62 169 SER A C 1
ATOM 1328 O O . SER A 1 169 ? 6.475 -2.536 16.823 1.00 96.62 169 SER A O 1
ATOM 1330 N N . LYS A 1 170 ? 7.028 -4.480 15.864 1.00 96.12 170 LYS A N 1
ATOM 1331 C CA . LYS A 1 170 ? 8.428 -4.116 15.570 1.00 96.12 170 LYS A CA 1
ATOM 1332 C C . LYS A 1 170 ? 8.625 -3.629 14.130 1.00 96.12 170 LYS A C 1
ATOM 1334 O O . LYS A 1 170 ? 9.762 -3.379 13.727 1.00 96.12 170 LYS A O 1
ATOM 1339 N N . VAL A 1 171 ? 7.558 -3.581 13.333 1.00 95.69 171 VAL A N 1
ATOM 1340 C CA . VAL A 1 171 ? 7.615 -3.113 11.948 1.00 95.69 171 VAL A CA 1
ATOM 1341 C C . VAL A 1 171 ? 7.787 -1.597 11.972 1.00 95.69 171 VAL A C 1
ATOM 1343 O O . VAL A 1 171 ? 7.193 -0.908 12.799 1.00 95.69 171 VAL A O 1
ATOM 1346 N N . LYS A 1 172 ? 8.636 -1.069 11.085 1.00 95.69 172 LYS A N 1
ATOM 1347 C CA . LYS A 1 172 ? 8.752 0.379 10.899 1.00 95.69 172 LYS A CA 1
ATOM 1348 C C . LYS A 1 172 ? 7.387 0.902 10.459 1.00 95.69 172 LYS A C 1
ATOM 1350 O O . LYS A 1 172 ? 6.865 0.434 9.456 1.00 95.69 172 LYS A O 1
ATOM 1355 N N . ILE A 1 173 ? 6.846 1.872 11.186 1.00 96.44 173 ILE A N 1
ATOM 1356 C CA . ILE A 1 173 ? 5.611 2.554 10.802 1.00 96.44 173 ILE A CA 1
ATOM 1357 C C . ILE A 1 173 ? 5.961 3.528 9.668 1.00 96.44 173 ILE A C 1
ATOM 1359 O O . ILE A 1 173 ? 6.707 4.479 9.925 1.00 96.44 173 ILE A O 1
ATOM 1363 N N . PRO A 1 174 ? 5.496 3.300 8.429 1.00 96.44 174 PRO A N 1
ATOM 1364 C CA . PRO A 1 174 ? 5.749 4.225 7.332 1.00 96.44 174 PRO A CA 1
ATOM 1365 C C . PRO A 1 174 ? 5.010 5.541 7.580 1.00 96.44 174 PRO A C 1
ATOM 1367 O O . PRO A 1 174 ? 3.790 5.551 7.736 1.00 96.44 174 PRO A O 1
ATOM 1370 N N . SER A 1 175 ? 5.732 6.661 7.601 1.00 94.81 175 SER A N 1
ATOM 1371 C CA . SER A 1 175 ? 5.116 7.983 7.783 1.00 94.81 175 SER A CA 1
ATOM 1372 C C . SER A 1 175 ? 4.378 8.457 6.531 1.00 94.81 175 SER A C 1
ATOM 1374 O O . SER A 1 175 ? 3.541 9.351 6.611 1.00 94.81 175 SER A O 1
ATOM 1376 N N . SER A 1 176 ? 4.661 7.849 5.375 1.00 96.81 176 SER A N 1
ATOM 1377 C CA . SER A 1 176 ? 3.965 8.118 4.116 1.00 96.81 176 SER A CA 1
ATOM 1378 C C . SER A 1 176 ? 2.583 7.479 3.999 1.00 96.81 176 SER A C 1
ATOM 1380 O O . SER A 1 176 ? 1.830 7.912 3.135 1.00 96.81 176 SER A O 1
ATOM 1382 N N . LEU A 1 177 ? 2.212 6.492 4.820 1.00 96.50 177 LEU A N 1
AT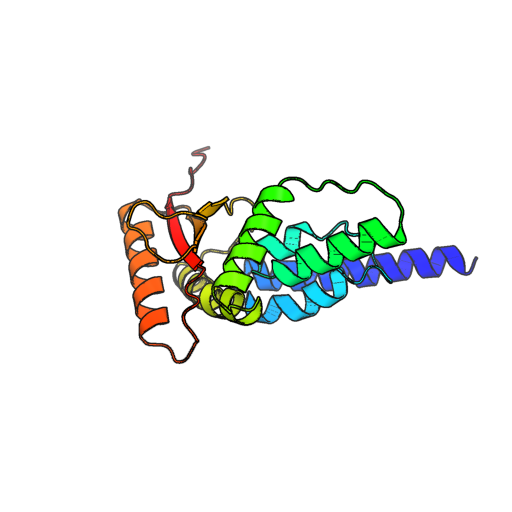OM 1383 C CA . LEU A 1 177 ? 0.970 5.730 4.642 1.00 96.50 177 LEU A CA 1
ATOM 1384 C C . LEU A 1 177 ? -0.058 6.046 5.728 1.00 96.50 177 LEU A C 1
ATOM 1386 O O . LEU A 1 177 ? 0.184 5.839 6.915 1.00 96.50 177 LEU A O 1
ATOM 1390 N N . VAL A 1 178 ? -1.264 6.410 5.297 1.00 95.81 178 VAL A N 1
ATOM 1391 C CA . VAL A 1 178 ? -2.468 6.383 6.135 1.00 95.81 178 VAL A CA 1
ATOM 1392 C C . VAL A 1 178 ? -3.411 5.335 5.562 1.00 95.81 178 VAL A C 1
ATOM 1394 O O . VAL A 1 178 ? -3.913 5.510 4.456 1.00 95.81 178 VAL A O 1
ATOM 1397 N N . LEU A 1 179 ? -3.651 4.245 6.291 1.00 95.44 179 LEU A N 1
ATOM 1398 C CA . LEU A 1 179 ? -4.540 3.164 5.861 1.00 95.44 179 LEU A CA 1
ATOM 1399 C C . LEU A 1 179 ? -5.813 3.154 6.705 1.00 95.44 179 LEU A C 1
ATOM 1401 O O . LEU A 1 179 ? -5.749 3.268 7.928 1.00 95.44 179 LEU A O 1
ATOM 1405 N N . SER A 1 180 ? -6.958 2.995 6.047 1.00 95.62 180 SER A N 1
ATOM 1406 C CA . SER A 1 180 ? -8.246 2.798 6.710 1.00 95.62 180 SER A CA 1
ATOM 1407 C C . SER A 1 180 ? -9.095 1.758 5.986 1.00 95.62 180 SER A C 1
ATOM 1409 O O . SER A 1 180 ? -8.995 1.592 4.765 1.00 95.62 180 SER A O 1
ATOM 1411 N N . PHE A 1 181 ? -9.983 1.106 6.725 1.00 95.00 181 PHE A N 1
ATOM 1412 C CA . PHE A 1 181 ? -11.088 0.353 6.146 1.00 95.00 181 PHE A CA 1
ATOM 1413 C C . PHE A 1 181 ? -12.291 1.281 5.933 1.00 95.00 181 PHE A C 1
ATOM 1415 O O . PHE A 1 181 ? -12.483 2.243 6.675 1.00 95.00 181 PHE A O 1
ATOM 1422 N N . GLU A 1 182 ? -13.079 1.034 4.889 1.00 93.25 182 GLU A N 1
ATOM 1423 C CA . GLU A 1 182 ? -14.339 1.741 4.631 1.00 93.25 182 GLU A CA 1
ATOM 1424 C C . GLU A 1 182 ? -15.450 0.733 4.301 1.00 93.25 182 GLU A C 1
ATOM 1426 O O . GLU A 1 182 ? -15.154 -0.328 3.741 1.00 93.25 182 GLU A O 1
ATOM 1431 N N . PRO A 1 183 ? -16.724 1.022 4.618 1.00 91.44 183 PRO A N 1
ATOM 1432 C CA . PRO A 1 183 ? -17.820 0.176 4.173 1.00 91.44 183 PRO A CA 1
ATOM 1433 C C . PRO A 1 183 ? -17.878 0.182 2.641 1.00 91.44 183 PRO A C 1
ATOM 1435 O O . PRO A 1 183 ? -18.003 1.221 1.988 1.00 91.44 183 PRO A O 1
ATOM 1438 N N . GLY A 1 184 ? -17.778 -1.002 2.053 1.00 84.31 184 GLY A N 1
ATOM 1439 C CA . GLY A 1 184 ? -18.045 -1.232 0.646 1.00 84.31 184 GLY A CA 1
ATOM 1440 C C . GLY A 1 184 ? -19.547 -1.205 0.399 1.00 84.31 184 GLY A C 1
ATOM 1441 O O . GLY A 1 184 ? -20.334 -1.701 1.205 1.00 84.31 184 GLY A O 1
ATOM 1442 N N . SER A 1 185 ? -19.964 -0.652 -0.739 1.00 69.25 185 SER A N 1
ATOM 1443 C CA . SER A 1 185 ? -21.347 -0.785 -1.178 1.00 69.25 185 SER A CA 1
ATOM 1444 C C . SER A 1 185 ? -21.647 -2.265 -1.401 1.00 69.25 185 SER A C 1
ATOM 1446 O O . SER A 1 185 ? -21.214 -2.845 -2.399 1.00 69.25 185 SER A O 1
ATOM 1448 N N . VAL A 1 186 ? -22.393 -2.874 -0.480 1.00 53.50 186 VAL A N 1
ATOM 1449 C CA . VAL A 1 186 ? -23.084 -4.128 -0.755 1.00 53.50 186 VAL A CA 1
ATOM 1450 C C . VAL A 1 186 ? -24.054 -3.790 -1.877 1.00 53.50 186 VAL A C 1
ATOM 1452 O O . VAL A 1 186 ? -25.039 -3.082 -1.662 1.00 53.50 186 VAL A O 1
ATOM 1455 N N . HIS A 1 187 ? -23.758 -4.218 -3.102 1.00 45.12 187 HIS A N 1
ATOM 1456 C CA . HIS A 1 187 ? -24.824 -4.369 -4.076 1.00 45.12 187 HIS A CA 1
ATOM 1457 C C . HIS A 1 187 ? -25.751 -5.429 -3.479 1.00 45.12 187 HIS A C 1
ATOM 1459 O O . HIS A 1 187 ? -25.469 -6.620 -3.548 1.00 45.12 187 HIS A O 1
ATOM 1465 N N . ALA A 1 188 ? -26.778 -4.969 -2.764 1.00 35.94 188 ALA A N 1
ATOM 1466 C CA . ALA A 1 188 ? -27.918 -5.784 -2.407 1.00 35.94 188 ALA A CA 1
ATOM 1467 C C . ALA A 1 188 ? -28.604 -6.131 -3.731 1.00 35.94 188 ALA A C 1
ATOM 1469 O O . ALA A 1 188 ? -29.377 -5.330 -4.259 1.00 35.94 188 ALA A O 1
ATOM 1470 N N . GLU A 1 189 ? -28.199 -7.255 -4.317 1.00 35.12 189 GLU A N 1
ATOM 1471 C CA . GLU A 1 189 ? -28.986 -7.955 -5.332 1.00 35.12 189 GLU A CA 1
ATOM 1472 C C . GLU A 1 189 ? -30.156 -8.689 -4.672 1.00 35.12 189 GLU A C 1
ATOM 1474 O O . GLU A 1 189 ? -29.952 -9.299 -3.594 1.00 35.12 189 GLU A O 1
#

Radius of gyration: 17.61 Å; chains: 1; bounding box: 42×44×54 Å